Protein AF-A0A8K9Y5A4-F1 (afdb_monomer)

Secondary structure (DSSP, 8-state):
--SBTTEEEEEEE--TT----TT-EEEEE-TT-SSPEEEEB-S-HHHHHHHSEEEEEEE--S-SSTT----S--TTTTT-TT--TT---EEEEE-S----SS-SS--SS-------EEEEEEESS--HHHHHHHHH-TTTEEEEEEESS--S---GGGGGGEEESS--HHHHHHH--TTT--EEEES-HHHHHHHHHHHHHTT--GGGEEEE---

Nearest PDB structures (foldseek):
  5ogx-assembly1_A  TM=6.804E-01  e=4.410E-09  Amycolatopsis methanolica 239
  1gvh-assembly1_A  TM=6.339E-01  e=4.728E-07  Escherichia coli
  1pjq-assembly1_A  TM=3.855E-01  e=1.029E+00  Salmonella enterica subsp. enterica serovar Typhimurium
  6pr4-assembly1_A  TM=3.987E-01  e=1.504E+00  Salmonella enterica subsp. enterica serovar Typhimurium
  3gut-assembly1_B  TM=3.645E-01  e=5.137E-01  Homo sapiens

Sequence (215 aa):
MDESETVKRLRLAVHPDFTFRAGQWVDFFIPGMEKVGGFSVCSSPGLLQREGVIELAVKYTEHPPPYLSLQNKHFLFLLCPQCTMDSHVAMRMGGNFFFDPLPPVLTLGRGYNIGSTHLCYSAKNARKTIIDVCKEFPEKFSCDFHITAQTADINQELQPSMNHGRLSEGELRRHVDPNTMLCYLCGPPPMIESVVQTLLSLGLSQDRILFEKWW

InterPro domains:
  IPR017938 Riboflavin synthase-like beta-barrel [SSF63380] (3-63)
  IPR039261 Ferredoxin-NADP reductase (FNR), nucleotide-binding domain [G3DSA:3.40.50.80] (107-215)
  IPR039261 Ferredoxin-NADP reductase (FNR), nucleotide-binding domain [SSF52343] (114-214)
  IPR052128 Oxidoreductase NAD-binding domain-containing protein [PTHR46505] (2-103)

Solvent-accessible surface area (backbone atoms only — not comparable to full-atom values): 13499 Å² total; per-residue (Å²): 122,69,78,45,100,51,27,38,64,47,76,41,81,56,62,90,87,65,82,74,55,50,62,22,29,34,36,37,44,48,80,98,49,95,66,71,49,76,37,47,46,72,46,56,57,67,48,31,76,76,68,43,31,50,31,31,58,48,70,69,60,93,79,48,71,96,84,56,81,78,88,78,92,59,88,69,46,77,79,25,91,84,50,54,92,90,57,89,69,50,72,42,86,40,75,91,42,51,71,60,77,66,64,98,84,58,99,68,94,59,77,64,73,83,70,63,49,76,42,82,46,66,37,46,56,86,57,67,72,60,52,51,50,28,68,77,34,59,85,40,30,46,71,45,38,17,33,63,56,73,80,71,95,65,67,76,87,56,55,88,64,50,42,80,33,72,83,47,70,74,58,50,64,73,74,61,47,46,89,78,57,75,46,81,44,78,60,58,58,74,56,50,56,54,50,51,53,50,44,45,75,66,56,33,54,72,94,38,56,46,62,53,82,74,130

Structure (mmCIF, N/CA/C/O backbone):
data_AF-A0A8K9Y5A4-F1
#
_entry.id   AF-A0A8K9Y5A4-F1
#
loop_
_atom_site.group_PDB
_atom_site.id
_atom_site.type_symbol
_atom_site.label_atom_id
_atom_site.label_alt_id
_atom_site.label_comp_id
_atom_site.label_asym_id
_atom_site.label_entity_id
_atom_site.label_seq_id
_atom_site.pdbx_PDB_ins_code
_atom_site.Cartn_x
_atom_site.Cartn_y
_atom_site.Cartn_z
_atom_site.occupancy
_atom_site.B_iso_or_equiv
_atom_site.auth_seq_id
_atom_site.auth_comp_id
_atom_site.auth_asym_id
_atom_site.auth_atom_id
_atom_site.pdbx_PDB_model_num
ATOM 1 N N . MET A 1 1 ? 10.008 9.727 -12.220 1.00 45.25 1 MET A N 1
ATOM 2 C CA . MET A 1 1 ? 10.008 10.535 -10.983 1.00 45.25 1 MET A CA 1
ATOM 3 C C . MET A 1 1 ? 10.120 9.552 -9.832 1.00 45.25 1 MET A C 1
ATOM 5 O O . MET A 1 1 ? 9.380 8.576 -9.844 1.00 45.25 1 MET A O 1
ATOM 9 N N . ASP A 1 2 ? 11.097 9.724 -8.945 1.00 57.53 2 ASP A N 1
ATOM 10 C CA . ASP A 1 2 ? 11.347 8.781 -7.845 1.00 57.53 2 ASP A CA 1
ATOM 11 C C . ASP A 1 2 ? 10.342 9.021 -6.700 1.00 57.53 2 ASP A C 1
ATOM 13 O O . ASP A 1 2 ? 9.970 10.163 -6.435 1.00 57.53 2 ASP A O 1
ATOM 17 N N . GLU A 1 3 ? 9.876 7.952 -6.041 1.00 62.94 3 GLU A N 1
ATOM 18 C CA . GLU A 1 3 ? 8.886 8.038 -4.949 1.00 62.94 3 GLU A CA 1
ATOM 19 C C . GLU A 1 3 ? 9.519 8.459 -3.620 1.00 62.94 3 GLU A C 1
ATOM 21 O O . GLU A 1 3 ? 8.875 9.080 -2.776 1.00 62.94 3 GLU A O 1
ATOM 26 N N . SER A 1 4 ? 10.780 8.077 -3.417 1.00 65.81 4 SER A N 1
ATOM 27 C CA . SER A 1 4 ? 11.666 8.547 -2.352 1.00 65.81 4 SER A CA 1
ATOM 28 C C . SER A 1 4 ? 13.118 8.223 -2.723 1.00 65.81 4 SER A C 1
ATOM 30 O O . SER A 1 4 ? 13.362 7.532 -3.709 1.00 65.81 4 SER A O 1
ATOM 32 N N . GLU A 1 5 ? 14.087 8.623 -1.895 1.00 67.25 5 GLU A N 1
ATOM 33 C CA . GLU A 1 5 ? 15.505 8.256 -2.076 1.00 67.25 5 GLU A CA 1
ATOM 34 C C . GLU A 1 5 ? 15.733 6.745 -2.235 1.00 67.25 5 GLU A C 1
ATOM 36 O O . GLU A 1 5 ? 16.635 6.316 -2.950 1.00 67.25 5 GLU A O 1
ATOM 41 N N . THR A 1 6 ? 14.900 5.934 -1.577 1.00 67.38 6 THR A N 1
ATOM 42 C CA . THR A 1 6 ? 15.030 4.471 -1.563 1.00 67.38 6 THR A CA 1
ATOM 43 C C . THR A 1 6 ? 13.916 3.766 -2.321 1.00 67.38 6 THR A C 1
ATOM 45 O O . THR A 1 6 ? 13.938 2.548 -2.378 1.00 67.38 6 THR A O 1
ATOM 48 N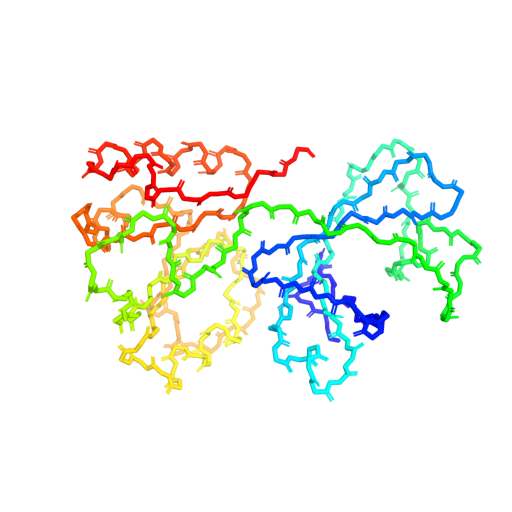 N . VAL A 1 7 ? 12.940 4.472 -2.899 1.00 71.44 7 VAL A N 1
ATOM 49 C CA . VAL A 1 7 ? 11.817 3.842 -3.612 1.00 71.44 7 VAL A CA 1
ATOM 50 C C . VAL A 1 7 ? 11.686 4.458 -4.991 1.00 71.44 7 VAL A C 1
ATOM 52 O O . VAL A 1 7 ? 11.481 5.664 -5.122 1.00 71.44 7 VAL A O 1
ATOM 55 N N . LYS A 1 8 ? 11.765 3.619 -6.020 1.00 74.44 8 LYS A N 1
ATOM 56 C CA . LYS A 1 8 ? 11.619 4.029 -7.414 1.00 74.44 8 LYS A CA 1
ATOM 57 C C . LYS A 1 8 ? 10.327 3.500 -8.004 1.00 74.44 8 LYS A C 1
ATOM 59 O O . LYS A 1 8 ? 9.877 2.411 -7.656 1.00 74.44 8 LYS A O 1
ATOM 64 N N . ARG A 1 9 ? 9.758 4.274 -8.925 1.00 78.25 9 ARG A N 1
ATOM 65 C CA . ARG A 1 9 ? 8.612 3.846 -9.719 1.00 78.25 9 ARG A CA 1
ATOM 66 C C . ARG A 1 9 ? 9.103 3.142 -10.978 1.00 78.25 9 ARG A C 1
ATOM 68 O O . ARG A 1 9 ? 9.862 3.730 -11.747 1.00 78.25 9 ARG A O 1
ATOM 75 N N . LEU A 1 10 ? 8.657 1.910 -11.191 1.00 80.88 10 LEU A N 1
ATOM 76 C CA . LEU A 1 10 ? 8.885 1.159 -12.421 1.00 80.88 10 LEU A CA 1
ATOM 77 C C . LEU A 1 10 ? 7.573 1.081 -13.201 1.00 80.88 10 LEU A C 1
ATOM 79 O O . LEU A 1 10 ? 6.581 0.588 -12.677 1.00 80.88 10 LEU A O 1
ATOM 83 N N . ARG A 1 11 ? 7.563 1.572 -14.441 1.00 85.19 11 ARG A N 1
ATOM 84 C CA . ARG A 1 11 ? 6.393 1.544 -15.326 1.00 85.19 11 ARG A CA 1
ATOM 85 C C . ARG A 1 11 ? 6.602 0.494 -16.409 1.00 85.19 11 ARG A C 1
ATOM 87 O O . ARG A 1 11 ? 7.653 0.487 -17.043 1.00 85.19 11 ARG A O 1
ATOM 94 N N . LEU A 1 12 ? 5.614 -0.372 -16.610 1.00 83.56 12 LEU A N 1
ATOM 95 C CA . LEU A 1 12 ? 5.720 -1.531 -17.493 1.00 83.56 12 LEU A CA 1
ATOM 96 C C . LEU A 1 12 ? 4.497 -1.641 -18.387 1.00 83.56 12 LEU A C 1
ATOM 98 O O . LEU A 1 12 ? 3.371 -1.587 -17.897 1.00 83.56 12 LEU A O 1
ATOM 102 N N . ALA A 1 13 ? 4.731 -1.834 -19.683 1.00 88.25 13 ALA A N 1
ATOM 103 C CA . ALA A 1 13 ? 3.701 -2.317 -20.589 1.00 88.25 13 ALA A CA 1
ATOM 104 C C . ALA A 1 13 ? 3.416 -3.790 -20.287 1.00 88.25 13 ALA A C 1
ATOM 106 O O . ALA A 1 13 ? 4.336 -4.564 -20.011 1.00 88.25 13 ALA A O 1
ATOM 107 N N . VAL A 1 14 ? 2.143 -4.166 -20.320 1.00 89.44 14 VAL A N 1
ATOM 108 C CA . VAL A 1 14 ? 1.704 -5.532 -20.023 1.00 89.44 14 VAL A CA 1
ATOM 109 C C . VAL A 1 14 ? 0.949 -6.126 -21.202 1.00 89.44 14 VAL A C 1
ATOM 111 O O . VAL A 1 14 ? 0.524 -5.421 -22.115 1.00 89.44 14 VAL A O 1
ATOM 114 N N . HIS A 1 15 ? 0.798 -7.449 -21.190 1.00 89.25 15 HIS A N 1
ATOM 115 C CA . HIS A 1 15 ? 0.006 -8.147 -22.197 1.00 89.25 15 HIS A CA 1
ATOM 116 C C . HIS A 1 15 ? -1.455 -7.644 -22.186 1.00 89.25 15 HIS A C 1
ATOM 118 O O . HIS A 1 15 ? -1.970 -7.383 -21.098 1.00 89.25 15 HIS A O 1
ATOM 124 N N . PRO A 1 16 ? -2.154 -7.552 -23.335 1.00 87.44 16 PRO A N 1
ATOM 125 C CA . PRO A 1 16 ? -3.544 -7.077 -23.392 1.00 87.44 16 PRO A CA 1
ATOM 126 C C . PRO A 1 16 ? -4.528 -7.827 -22.482 1.00 87.44 16 PRO A C 1
ATOM 128 O O . PRO A 1 16 ? -5.458 -7.228 -21.955 1.00 87.44 16 PRO A O 1
ATOM 131 N N . ASP A 1 17 ? -4.290 -9.121 -22.255 1.00 88.75 17 ASP A N 1
ATOM 132 C CA . ASP A 1 17 ? -5.131 -9.961 -21.385 1.00 88.75 17 ASP A CA 1
ATOM 133 C C . ASP A 1 17 ? -4.790 -9.836 -19.889 1.00 88.75 17 ASP A C 1
ATOM 135 O O . ASP A 1 17 ? -5.409 -10.478 -19.037 1.00 88.75 17 ASP A O 1
ATOM 139 N N . PHE A 1 18 ? -3.773 -9.044 -19.545 1.00 88.31 18 PHE A N 1
ATOM 140 C CA . PHE A 1 18 ? -3.378 -8.836 -18.162 1.00 88.31 18 PHE A CA 1
ATOM 141 C C . PHE A 1 18 ? -4.460 -8.052 -17.419 1.00 88.31 18 PHE A C 1
ATOM 143 O O . PHE A 1 18 ? -4.941 -7.023 -17.884 1.00 88.31 18 PHE A O 1
ATOM 150 N N . THR A 1 19 ? -4.814 -8.513 -16.222 1.00 87.06 19 THR A N 1
ATOM 151 C CA . THR A 1 19 ? -5.773 -7.841 -15.342 1.00 87.06 19 THR A CA 1
ATOM 152 C C . THR A 1 19 ? -5.294 -7.909 -13.897 1.00 87.06 19 THR A C 1
ATOM 154 O O . THR A 1 19 ? -4.606 -8.848 -13.499 1.00 87.06 19 THR A O 1
ATOM 157 N N . PHE A 1 20 ? -5.649 -6.900 -13.101 1.00 87.94 20 PHE A N 1
ATOM 158 C CA . PHE A 1 20 ? -5.383 -6.876 -11.664 1.00 87.94 20 PHE A CA 1
ATOM 159 C C . PHE A 1 20 ? -6.441 -6.046 -10.929 1.00 87.94 20 PHE A C 1
ATOM 161 O O . PHE A 1 20 ? -7.126 -5.207 -11.523 1.00 87.94 20 PHE A O 1
ATOM 168 N N . ARG A 1 21 ? -6.549 -6.258 -9.617 1.00 83.38 21 ARG A N 1
ATOM 169 C CA . ARG A 1 21 ? -7.333 -5.439 -8.686 1.00 83.38 21 ARG A CA 1
ATOM 170 C C . ARG A 1 21 ? -6.408 -4.608 -7.802 1.00 83.38 21 ARG A C 1
ATOM 172 O O . ARG A 1 21 ? -5.300 -5.030 -7.476 1.00 83.38 21 ARG A O 1
ATOM 179 N N . ALA A 1 22 ? -6.870 -3.425 -7.400 1.00 83.44 22 ALA A N 1
ATOM 180 C CA . ALA A 1 22 ? -6.097 -2.535 -6.538 1.00 83.44 22 ALA A CA 1
ATOM 181 C C . ALA A 1 22 ? -5.749 -3.237 -5.215 1.00 83.44 22 ALA A C 1
ATOM 183 O O . ALA A 1 22 ? -6.637 -3.769 -4.554 1.00 83.44 22 ALA A O 1
ATOM 184 N N . GLY A 1 23 ? -4.467 -3.241 -4.850 1.00 77.12 23 GLY A N 1
ATOM 185 C CA . GLY A 1 23 ? -3.938 -3.948 -3.678 1.00 77.12 23 GLY A CA 1
ATOM 186 C C . GLY A 1 23 ? -3.188 -5.242 -4.001 1.00 77.12 23 GLY A C 1
ATOM 187 O O . GLY A 1 23 ? -2.429 -5.704 -3.160 1.00 77.12 23 GLY A O 1
ATOM 188 N N . GLN A 1 24 ? -3.328 -5.795 -5.212 1.00 81.50 24 GLN A N 1
ATOM 189 C CA . GLN A 1 24 ? -2.566 -6.982 -5.606 1.00 81.50 24 GLN A CA 1
ATOM 190 C C . GLN A 1 24 ? -1.098 -6.666 -5.926 1.00 81.50 24 GLN A C 1
ATOM 192 O O . GLN A 1 24 ? -0.724 -5.531 -6.249 1.00 81.50 24 GLN A O 1
ATOM 197 N N . TRP A 1 25 ? -0.276 -7.713 -5.902 1.00 81.00 25 TRP A N 1
ATOM 198 C CA . TRP A 1 25 ? 1.136 -7.664 -6.258 1.00 81.00 25 TRP A CA 1
ATOM 199 C C . TRP A 1 25 ? 1.451 -8.575 -7.445 1.00 81.00 25 TRP A C 1
ATOM 201 O O . TRP A 1 25 ? 0.638 -9.387 -7.888 1.00 81.00 25 TRP A O 1
ATOM 211 N N . VAL A 1 26 ? 2.667 -8.437 -7.956 1.00 81.62 26 VAL A N 1
ATOM 212 C CA . VAL A 1 26 ? 3.220 -9.239 -9.044 1.00 81.62 26 VAL A CA 1
ATOM 213 C C . VAL A 1 26 ? 4.501 -9.918 -8.586 1.00 81.62 26 VAL A C 1
ATOM 215 O O . VAL A 1 26 ? 5.398 -9.271 -8.050 1.00 81.62 26 VAL A O 1
ATOM 218 N N . ASP A 1 27 ? 4.589 -11.219 -8.826 1.00 79.50 27 ASP A N 1
ATOM 219 C CA . ASP A 1 27 ? 5.827 -11.984 -8.744 1.00 79.50 27 ASP A CA 1
ATOM 220 C C . ASP A 1 27 ? 6.614 -11.791 -10.044 1.00 79.50 27 ASP A C 1
ATOM 222 O O . ASP A 1 27 ? 6.119 -12.104 -11.131 1.00 79.50 27 ASP A O 1
ATOM 226 N N . PHE A 1 28 ? 7.839 -11.291 -9.931 1.00 75.06 28 PHE A N 1
ATOM 227 C CA . PHE A 1 28 ? 8.777 -11.085 -11.028 1.00 75.06 28 PHE A CA 1
ATOM 228 C C . PHE A 1 28 ? 9.729 -12.257 -11.162 1.00 75.06 28 PHE A C 1
ATOM 230 O O . PHE A 1 28 ? 10.523 -12.546 -10.262 1.00 75.06 28 PHE A O 1
ATOM 237 N N . PHE A 1 29 ? 9.701 -12.861 -12.343 1.00 73.31 29 PHE A N 1
ATOM 238 C CA . PHE A 1 29 ? 10.622 -13.901 -12.760 1.00 73.31 29 PHE A CA 1
ATOM 239 C C . PHE A 1 29 ? 11.607 -13.280 -13.739 1.00 73.31 29 PHE A C 1
ATOM 241 O O . PHE A 1 29 ? 11.281 -12.999 -14.896 1.00 73.31 29 PHE A O 1
ATOM 248 N N . ILE A 1 30 ? 12.812 -13.023 -13.242 1.00 69.94 30 ILE A N 1
ATOM 249 C CA . ILE A 1 30 ? 13.863 -12.389 -14.026 1.00 69.94 30 ILE A CA 1
ATOM 250 C C . ILE A 1 30 ? 14.747 -13.496 -14.615 1.00 69.94 30 ILE A C 1
ATOM 252 O O . ILE A 1 30 ? 15.292 -14.296 -13.849 1.00 69.94 30 ILE A O 1
ATOM 256 N N . PRO A 1 31 ? 14.901 -13.570 -15.952 1.00 65.44 31 PRO A N 1
ATOM 257 C CA . PRO A 1 31 ? 15.764 -14.562 -16.581 1.00 65.44 31 PRO A CA 1
ATOM 258 C C . PRO A 1 31 ? 17.181 -14.535 -15.997 1.00 65.44 31 PRO A C 1
ATOM 260 O O . PRO A 1 31 ? 17.776 -13.472 -15.830 1.00 65.44 31 PRO A O 1
ATOM 263 N N . GLY A 1 32 ? 17.721 -15.712 -15.677 1.00 66.06 32 GLY A N 1
ATOM 264 C CA . GLY A 1 32 ? 19.051 -15.844 -15.072 1.00 66.06 32 GLY A CA 1
ATOM 265 C C . GLY A 1 32 ? 19.098 -15.649 -13.553 1.00 66.06 32 GLY A C 1
ATOM 266 O O . GLY A 1 32 ? 20.175 -15.772 -12.977 1.00 66.06 32 GLY A O 1
ATOM 267 N N . MET A 1 33 ? 17.963 -15.399 -12.891 1.00 61.34 33 MET A N 1
ATOM 268 C CA . MET A 1 33 ? 17.872 -15.398 -11.431 1.00 61.34 33 MET A CA 1
ATOM 269 C C . MET A 1 33 ? 16.997 -16.536 -10.911 1.00 61.34 33 MET A C 1
ATOM 271 O O . MET A 1 33 ? 15.880 -16.747 -11.370 1.00 61.34 33 MET A O 1
ATOM 275 N N . GLU A 1 34 ? 17.497 -17.244 -9.897 1.00 60.59 34 GLU A N 1
ATOM 276 C CA . GLU A 1 34 ? 16.748 -18.315 -9.225 1.00 60.59 34 GLU A CA 1
ATOM 277 C C . GLU A 1 34 ? 15.655 -17.779 -8.290 1.00 60.59 34 GLU A C 1
ATOM 279 O O . GLU A 1 34 ? 14.688 -18.476 -7.989 1.00 60.59 34 GLU A O 1
ATOM 284 N N . LYS A 1 35 ? 15.806 -16.541 -7.804 1.00 62.62 35 LYS A N 1
ATOM 285 C CA . LYS A 1 35 ? 14.881 -15.934 -6.843 1.00 62.62 35 LYS A CA 1
ATOM 286 C C . LYS A 1 35 ? 13.832 -15.079 -7.538 1.00 62.62 35 LYS A C 1
ATOM 288 O O . LYS A 1 35 ? 14.144 -14.268 -8.405 1.00 62.62 35 LYS A O 1
ATOM 293 N N . VAL A 1 36 ? 12.599 -15.228 -7.069 1.00 69.00 36 VAL A N 1
ATOM 294 C CA . VAL A 1 36 ? 11.431 -14.460 -7.501 1.00 69.00 36 VAL A CA 1
ATOM 295 C C . VAL A 1 36 ? 11.263 -13.259 -6.576 1.00 69.00 36 VAL A C 1
ATOM 297 O O . VAL A 1 36 ? 11.273 -13.419 -5.355 1.00 69.00 36 VAL A O 1
ATOM 300 N N . GLY A 1 37 ? 11.129 -12.061 -7.145 1.00 72.50 37 GLY A N 1
ATOM 301 C CA . GLY A 1 37 ? 10.863 -10.836 -6.383 1.00 72.50 37 GLY A CA 1
ATOM 302 C C . GLY A 1 37 ? 9.390 -10.454 -6.462 1.00 72.50 37 GLY A C 1
ATOM 303 O O . GLY A 1 37 ? 8.857 -10.372 -7.559 1.00 72.50 37 GLY A O 1
ATOM 304 N N . GLY A 1 38 ? 8.724 -10.210 -5.335 1.00 73.50 38 GLY A N 1
ATOM 305 C CA . GLY A 1 38 ? 7.349 -9.704 -5.329 1.00 73.50 38 GLY A CA 1
ATOM 306 C C . GLY A 1 38 ? 7.311 -8.177 -5.243 1.00 73.50 38 GLY A C 1
ATOM 307 O O . GLY A 1 38 ? 8.068 -7.588 -4.470 1.00 73.50 38 GLY A O 1
ATOM 308 N N . PHE A 1 39 ? 6.429 -7.531 -6.008 1.00 80.38 39 PHE A N 1
ATOM 309 C CA . PHE A 1 39 ? 6.253 -6.075 -5.988 1.00 80.38 39 PHE A CA 1
ATOM 310 C C . PHE A 1 39 ? 4.773 -5.688 -6.034 1.00 80.38 39 PHE A C 1
ATOM 312 O O . PHE A 1 39 ? 4.041 -6.154 -6.907 1.00 80.38 39 PHE A O 1
ATOM 319 N N . SER A 1 40 ? 4.324 -4.812 -5.130 1.00 76.56 40 SER A N 1
ATOM 320 C CA . SER A 1 40 ? 2.956 -4.276 -5.165 1.00 76.56 40 SER A CA 1
ATOM 321 C C . SER A 1 40 ? 2.731 -3.411 -6.403 1.00 76.56 40 SER A C 1
ATOM 323 O O . SER A 1 40 ? 3.580 -2.587 -6.769 1.00 76.56 40 SER A O 1
ATOM 325 N N . VAL A 1 41 ? 1.543 -3.526 -6.996 1.00 82.81 41 VAL A N 1
ATOM 326 C CA . VAL A 1 41 ? 1.095 -2.586 -8.025 1.00 82.81 41 VAL A CA 1
ATOM 327 C C . VAL A 1 41 ? 0.648 -1.289 -7.352 1.00 82.81 41 VAL A C 1
ATOM 329 O O . VAL A 1 41 ? -0.227 -1.298 -6.488 1.00 82.81 41 VAL A O 1
ATOM 332 N N . CYS A 1 42 ? 1.251 -0.163 -7.738 1.00 85.06 42 CYS A N 1
ATOM 333 C CA . CYS A 1 42 ? 0.951 1.160 -7.183 1.00 85.06 42 CYS A CA 1
ATOM 334 C C . CYS A 1 42 ? 0.128 2.058 -8.124 1.00 85.06 42 CYS A C 1
ATOM 336 O O . CYS A 1 42 ? -0.266 3.154 -7.727 1.00 85.06 42 CYS A O 1
ATOM 338 N N . SER A 1 43 ? -0.172 1.595 -9.341 1.00 86.88 43 SER A N 1
ATOM 339 C CA . SER A 1 43 ? -1.124 2.234 -10.260 1.00 86.88 43 SER A CA 1
ATOM 340 C C . SER A 1 43 ? -2.562 1.747 -10.058 1.00 86.88 43 SER A C 1
ATOM 342 O O . SER A 1 43 ? -2.794 0.613 -9.642 1.00 86.88 43 SER A O 1
ATOM 344 N N . SER A 1 44 ? -3.547 2.559 -10.454 1.00 86.56 44 SER A N 1
ATOM 345 C CA . SER A 1 44 ? -4.950 2.126 -10.493 1.00 86.56 44 SER A CA 1
ATOM 346 C C . SER A 1 44 ? -5.238 1.215 -11.701 1.00 86.56 44 SER A C 1
ATOM 348 O O . SER A 1 44 ? -4.629 1.399 -12.758 1.00 86.56 44 SER A O 1
ATOM 350 N N . PRO A 1 45 ? -6.216 0.289 -11.614 1.00 87.12 45 PRO A N 1
ATOM 351 C CA . PRO A 1 45 ? -6.661 -0.503 -12.769 1.00 87.12 45 PRO A CA 1
ATOM 352 C C . PRO A 1 45 ? -7.127 0.349 -13.961 1.00 87.12 45 PRO A C 1
ATOM 354 O O . PRO A 1 45 ? -7.041 -0.080 -15.108 1.00 87.12 45 PRO A O 1
ATOM 357 N N . GLY A 1 46 ? -7.572 1.585 -13.713 1.00 88.00 46 GLY A N 1
ATOM 358 C CA . GLY A 1 46 ? -7.926 2.528 -14.773 1.00 88.00 46 GLY A CA 1
ATOM 359 C C . GLY A 1 46 ? -6.732 2.964 -15.629 1.00 88.00 46 GLY A C 1
ATOM 360 O O . GLY A 1 46 ? -6.920 3.251 -16.806 1.00 88.00 46 GLY A O 1
ATOM 361 N N . LEU A 1 47 ? -5.509 2.997 -15.081 1.00 89.44 47 LEU A N 1
ATOM 362 C CA . LEU A 1 47 ? -4.307 3.274 -15.877 1.00 89.44 47 LEU A CA 1
ATOM 363 C C . LEU A 1 47 ? -4.055 2.152 -16.890 1.00 89.44 47 LEU A C 1
ATOM 365 O O . LEU A 1 47 ? -3.831 2.427 -18.065 1.00 89.44 47 LEU A O 1
ATOM 369 N N . LEU A 1 48 ? -4.180 0.899 -16.448 1.00 91.19 48 LEU A N 1
ATOM 370 C CA . LEU A 1 48 ? -4.060 -0.269 -17.315 1.00 91.19 48 LEU A CA 1
ATOM 371 C C . LEU A 1 48 ? -5.086 -0.238 -18.450 1.00 91.19 48 LEU A C 1
ATOM 373 O O . LEU A 1 48 ? -4.718 -0.424 -19.603 1.00 91.19 48 LEU A O 1
ATOM 377 N N . GLN A 1 49 ? -6.350 0.062 -18.145 1.00 89.06 49 GLN A N 1
ATOM 378 C CA . GLN A 1 49 ? -7.408 0.126 -19.160 1.00 89.06 49 GLN A CA 1
ATOM 379 C C . GLN A 1 49 ? -7.157 1.201 -20.225 1.00 89.06 49 GLN A C 1
ATOM 381 O O . GLN A 1 49 ? -7.491 0.999 -21.388 1.00 89.06 49 GLN A O 1
ATOM 386 N N . ARG A 1 50 ? -6.597 2.353 -19.833 1.00 93.69 50 ARG A N 1
ATOM 387 C CA . ARG A 1 50 ? -6.370 3.478 -20.752 1.00 93.69 50 ARG A CA 1
ATOM 388 C C . ARG A 1 50 ? -5.077 3.359 -21.546 1.00 93.69 50 ARG A C 1
ATOM 390 O O . ARG A 1 50 ? -5.032 3.802 -22.687 1.00 93.69 50 ARG A O 1
ATOM 397 N N . GLU A 1 51 ? -4.025 2.834 -20.926 1.00 95.62 51 GLU A N 1
ATOM 398 C CA . GLU A 1 51 ? -2.658 2.950 -21.446 1.00 95.62 51 GLU A CA 1
ATOM 399 C C . GLU A 1 51 ? -1.948 1.600 -21.616 1.00 95.62 51 GLU A C 1
ATOM 401 O O . GLU A 1 51 ? -0.847 1.572 -22.156 1.00 95.62 51 GLU A O 1
ATOM 406 N N . GLY A 1 52 ? -2.535 0.480 -21.178 1.00 93.00 52 GLY A N 1
ATOM 407 C CA . GLY A 1 52 ? -1.912 -0.846 -21.291 1.00 93.00 52 GLY A CA 1
ATOM 408 C C . GLY A 1 52 ? -0.681 -1.023 -20.395 1.00 93.00 52 GLY A C 1
ATOM 409 O O . GLY A 1 52 ? 0.193 -1.841 -20.688 1.00 93.00 52 GLY A O 1
ATOM 410 N N . VAL A 1 53 ? -0.576 -0.232 -19.322 1.00 92.81 53 VAL A N 1
ATOM 411 C CA . VAL A 1 53 ? 0.586 -0.214 -18.426 1.00 92.81 53 VAL A CA 1
ATOM 412 C C . VAL A 1 53 ? 0.198 -0.370 -16.960 1.00 92.81 53 VAL A C 1
ATOM 414 O O . VAL A 1 53 ? -0.888 0.030 -16.539 1.00 92.81 53 VAL A O 1
ATOM 417 N N . ILE A 1 54 ? 1.142 -0.875 -16.170 1.00 90.00 54 ILE A N 1
ATOM 418 C CA . ILE A 1 54 ? 1.104 -0.844 -14.706 1.00 90.00 54 ILE A CA 1
ATOM 419 C C . ILE A 1 54 ? 2.322 -0.101 -14.153 1.00 90.00 54 ILE A C 1
ATOM 421 O O . ILE A 1 54 ? 3.362 -0.001 -14.809 1.00 90.00 54 ILE A O 1
ATOM 425 N N . GLU A 1 55 ? 2.200 0.402 -12.929 1.00 89.06 55 GLU A N 1
ATOM 426 C CA . GLU A 1 55 ? 3.305 0.989 -12.173 1.00 89.06 55 GLU A CA 1
ATOM 427 C C . GLU A 1 55 ? 3.554 0.186 -10.893 1.00 89.06 55 GLU A C 1
ATOM 429 O O . GLU A 1 55 ? 2.613 -0.202 -10.199 1.00 89.06 55 GLU A O 1
ATOM 434 N N . LEU A 1 56 ? 4.827 -0.047 -10.581 1.00 83.38 56 LEU A N 1
ATOM 435 C CA . LEU A 1 56 ? 5.299 -0.754 -9.393 1.00 83.38 56 LEU A CA 1
ATOM 436 C C . LEU A 1 56 ? 6.155 0.178 -8.540 1.00 83.38 56 LEU A C 1
ATOM 438 O O . LEU A 1 56 ? 6.945 0.969 -9.068 1.00 83.38 56 LEU A O 1
ATOM 442 N N . ALA A 1 57 ? 6.039 0.055 -7.220 1.00 76.12 57 ALA A N 1
ATOM 443 C CA . ALA A 1 57 ? 6.924 0.731 -6.278 1.00 76.12 57 ALA A CA 1
ATOM 444 C C . ALA A 1 57 ? 8.023 -0.237 -5.826 1.00 76.12 57 ALA A C 1
ATOM 446 O O . ALA A 1 57 ? 7.753 -1.219 -5.139 1.00 76.12 57 ALA A O 1
ATOM 447 N N . VAL A 1 58 ? 9.270 0.045 -6.200 1.00 73.88 58 VAL A N 1
ATOM 448 C CA . VAL A 1 58 ? 10.409 -0.837 -5.929 1.00 73.88 58 VAL A CA 1
ATOM 449 C C . VAL A 1 58 ? 11.333 -0.178 -4.915 1.00 73.88 58 VAL A C 1
ATOM 451 O O . VAL A 1 58 ? 11.895 0.887 -5.175 1.00 73.88 58 VAL A O 1
ATOM 454 N N . LYS A 1 59 ? 11.479 -0.801 -3.743 1.00 70.69 59 LYS A N 1
ATOM 455 C CA . LYS A 1 59 ? 12.336 -0.306 -2.663 1.00 70.69 59 LYS A CA 1
ATOM 456 C C . LYS A 1 59 ? 13.75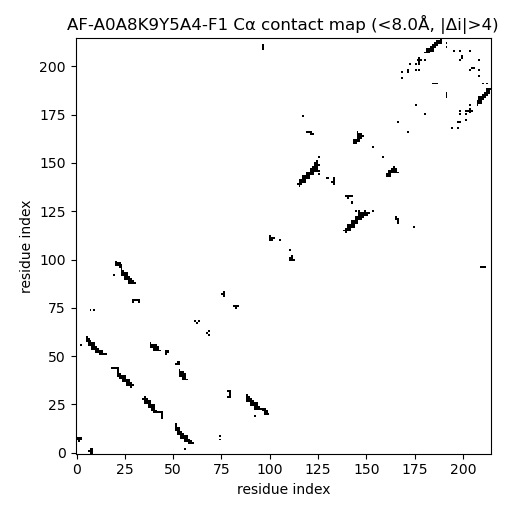2 -0.884 -2.755 1.00 70.69 59 LYS A C 1
ATOM 458 O O . LYS A 1 59 ? 13.928 -2.076 -2.967 1.00 70.69 59 LYS A O 1
ATOM 463 N N . TYR A 1 60 ? 14.753 -0.037 -2.542 1.00 65.31 60 TYR A N 1
ATOM 464 C CA . TYR A 1 60 ? 16.157 -0.393 -2.374 1.00 65.31 60 TYR A CA 1
ATOM 465 C C . TYR A 1 60 ? 16.417 -0.944 -0.971 1.00 65.31 60 TYR A C 1
ATOM 467 O O . TYR A 1 60 ? 15.958 -0.379 0.026 1.00 65.31 60 TYR A O 1
ATOM 475 N N . THR A 1 61 ? 17.192 -2.021 -0.890 1.00 55.16 61 THR A N 1
ATOM 476 C CA . THR A 1 61 ? 17.597 -2.660 0.366 1.00 55.16 61 THR A CA 1
ATOM 477 C C . THR A 1 61 ? 19.099 -2.929 0.351 1.00 55.16 61 THR A C 1
ATOM 479 O O . THR A 1 61 ? 19.582 -3.566 -0.579 1.00 55.16 61 THR A O 1
ATOM 482 N N . GLU A 1 62 ? 19.819 -2.480 1.387 1.00 44.84 62 GLU A N 1
ATOM 483 C CA . GLU A 1 62 ? 21.273 -2.694 1.562 1.00 44.84 62 GLU A CA 1
ATOM 484 C C . GLU A 1 62 ? 21.641 -4.131 1.973 1.00 44.84 62 GLU A C 1
ATOM 486 O O . GLU A 1 62 ? 22.779 -4.548 1.780 1.00 44.84 62 GLU A O 1
ATOM 491 N N . HIS A 1 63 ? 20.670 -4.908 2.475 1.00 45.03 63 HIS A N 1
ATOM 492 C CA . HIS A 1 63 ? 20.783 -6.353 2.712 1.00 45.03 63 HIS A CA 1
ATOM 493 C C . HIS A 1 63 ? 19.936 -7.160 1.730 1.00 45.03 63 HIS A C 1
ATOM 495 O O . HIS A 1 63 ? 18.915 -7.744 2.096 1.00 45.03 63 HIS A O 1
ATOM 501 N N . PRO A 1 64 ? 20.334 -7.223 0.468 1.00 45.06 64 PRO A N 1
ATOM 502 C CA . PRO A 1 64 ? 19.936 -8.337 -0.353 1.00 45.06 64 PRO A CA 1
ATOM 503 C C . PRO A 1 64 ? 20.795 -9.561 0.013 1.00 45.06 64 PRO A C 1
ATOM 505 O O . PRO A 1 64 ? 21.796 -9.431 0.728 1.00 45.06 64 PRO A O 1
ATOM 508 N N . PRO A 1 65 ? 20.448 -10.775 -0.442 1.00 36.84 65 PRO A N 1
ATOM 509 C CA . PRO A 1 65 ? 21.388 -11.890 -0.371 1.00 36.84 65 PRO A CA 1
ATOM 510 C C . PRO A 1 65 ? 22.777 -11.465 -0.912 1.00 36.84 65 PRO A C 1
ATOM 512 O O . PRO A 1 65 ? 22.835 -10.607 -1.795 1.00 36.84 65 PRO A O 1
ATOM 515 N N . PRO A 1 66 ? 23.885 -12.026 -0.382 1.00 34.94 66 PRO A N 1
ATOM 516 C CA . PRO A 1 66 ? 25.248 -11.449 -0.376 1.00 34.94 66 PRO A CA 1
ATOM 517 C C . PRO A 1 66 ? 25.914 -11.128 -1.734 1.00 34.94 66 PRO A C 1
ATOM 519 O O . PRO A 1 66 ? 27.074 -10.733 -1.769 1.00 34.94 66 PRO A O 1
ATOM 522 N N . TYR A 1 67 ? 25.203 -11.255 -2.848 1.00 45.62 67 TYR A N 1
ATOM 523 C CA . TYR A 1 67 ? 25.638 -10.957 -4.215 1.00 45.62 67 TYR A CA 1
ATOM 524 C C . TYR A 1 67 ? 25.079 -9.639 -4.781 1.00 45.62 67 TYR A C 1
ATOM 526 O O . TYR A 1 67 ? 25.253 -9.365 -5.963 1.00 45.62 67 TYR A O 1
ATOM 534 N N . LEU A 1 68 ? 24.405 -8.816 -3.974 1.00 34.84 68 LEU A N 1
ATOM 535 C CA . LEU A 1 68 ? 23.705 -7.615 -4.456 1.00 34.84 68 LEU A CA 1
ATOM 536 C C . LEU A 1 68 ? 24.164 -6.357 -3.695 1.00 34.84 68 LEU A C 1
ATOM 538 O O . LEU A 1 68 ? 23.401 -5.477 -3.328 1.00 34.84 68 LEU A O 1
ATOM 542 N N . SER A 1 69 ? 25.474 -6.259 -3.483 1.00 29.16 69 SER A N 1
ATOM 543 C CA . SER A 1 69 ? 26.127 -4.987 -3.177 1.00 29.16 69 SER A CA 1
ATOM 544 C C . SER A 1 69 ? 26.716 -4.448 -4.468 1.00 29.16 69 SER A C 1
ATOM 546 O O . SER A 1 69 ? 27.608 -5.094 -4.996 1.00 29.16 69 SER A O 1
ATOM 548 N N . LEU A 1 70 ? 26.244 -3.303 -4.971 1.00 30.61 70 LEU A N 1
ATOM 549 C CA . LEU A 1 70 ? 27.049 -2.415 -5.813 1.00 30.61 70 LEU A CA 1
ATOM 550 C C . LEU A 1 70 ? 26.441 -1.007 -5.859 1.00 30.61 70 LEU A C 1
ATOM 552 O O . LEU A 1 70 ? 25.233 -0.804 -5.983 1.00 30.61 70 LEU A O 1
ATOM 556 N N . GLN A 1 71 ? 27.334 -0.029 -5.735 1.00 29.69 71 GLN A N 1
ATOM 557 C CA . GLN A 1 71 ? 27.039 1.392 -5.760 1.00 29.69 71 GLN A CA 1
ATOM 558 C C . GLN A 1 71 ? 26.559 1.851 -7.146 1.00 29.69 71 GLN A C 1
ATOM 560 O O . GLN A 1 71 ? 27.103 1.445 -8.167 1.00 29.69 71 GLN A O 1
ATOM 565 N N . ASN A 1 72 ? 25.626 2.806 -7.128 1.00 28.47 72 ASN A N 1
ATOM 566 C CA . ASN A 1 72 ? 25.111 3.613 -8.242 1.00 28.47 72 ASN A CA 1
ATOM 567 C C . ASN A 1 72 ? 23.973 3.024 -9.104 1.00 28.47 72 ASN A C 1
ATOM 569 O O . ASN A 1 72 ? 24.156 2.204 -9.992 1.00 28.47 72 ASN A O 1
ATOM 573 N N . LYS A 1 73 ? 22.785 3.606 -8.865 1.00 39.41 73 LYS A N 1
ATOM 574 C CA . LYS A 1 73 ? 21.800 4.115 -9.839 1.00 39.41 73 LYS A CA 1
ATOM 575 C C . LYS A 1 73 ? 21.625 3.292 -11.130 1.00 39.41 73 LYS A C 1
ATOM 577 O O . LYS A 1 73 ? 22.252 3.627 -12.117 1.00 39.41 73 LYS A O 1
ATOM 582 N N . HIS A 1 74 ? 20.694 2.331 -11.138 1.00 30.77 74 HIS A N 1
ATOM 583 C CA . HIS A 1 74 ? 19.636 2.134 -12.158 1.00 30.77 74 HIS A CA 1
ATOM 584 C C . HIS A 1 74 ? 18.792 0.897 -11.788 1.00 30.77 74 HIS A C 1
ATOM 586 O O . HIS A 1 74 ? 19.287 -0.223 -11.731 1.00 30.77 74 HIS A O 1
ATOM 592 N N . PHE A 1 75 ? 17.508 1.105 -11.484 1.00 41.94 75 PHE A N 1
ATOM 593 C CA . PHE A 1 75 ? 16.583 0.024 -11.129 1.00 41.94 75 PHE A CA 1
ATOM 594 C C . PHE A 1 75 ? 16.167 -0.764 -12.385 1.00 41.94 75 PHE A C 1
ATOM 596 O O . PHE A 1 75 ? 16.026 -0.180 -13.454 1.00 41.94 75 PHE A O 1
ATOM 603 N N . LEU A 1 76 ? 15.989 -2.080 -12.222 1.00 34.31 76 LEU A N 1
ATOM 604 C CA . LEU A 1 76 ? 15.805 -3.143 -13.230 1.00 34.31 76 LEU A CA 1
ATOM 605 C C . LEU A 1 76 ? 17.083 -3.627 -13.949 1.00 34.31 76 LEU A C 1
ATOM 607 O O . LEU A 1 76 ? 17.305 -4.835 -13.987 1.00 34.31 76 LEU A O 1
ATOM 611 N N . PHE A 1 77 ? 17.985 -2.740 -14.384 1.00 31.59 77 PHE A N 1
ATOM 612 C CA . PHE A 1 77 ? 19.274 -3.151 -14.987 1.00 31.59 77 PHE A CA 1
ATOM 613 C C . PHE A 1 77 ? 20.228 -3.861 -14.005 1.00 31.59 77 PHE A C 1
ATOM 615 O O . PHE A 1 77 ? 21.083 -4.638 -14.417 1.00 31.59 77 PHE A O 1
ATOM 622 N N . LEU A 1 78 ? 20.079 -3.617 -12.699 1.00 39.00 78 LEU A N 1
ATOM 623 C CA . LEU A 1 78 ? 20.931 -4.212 -11.657 1.00 39.00 78 LEU A CA 1
ATOM 624 C C . LEU A 1 78 ? 20.539 -5.643 -11.255 1.00 39.00 78 LEU A C 1
ATOM 626 O O . LEU A 1 78 ? 21.285 -6.291 -10.529 1.00 39.00 78 LEU A O 1
ATOM 630 N N . LEU A 1 79 ? 19.381 -6.137 -11.699 1.00 45.03 79 LEU A N 1
ATOM 631 C CA . LEU A 1 79 ? 18.886 -7.470 -11.337 1.00 45.03 79 LEU A CA 1
ATOM 632 C C . LEU A 1 79 ? 19.201 -8.522 -12.411 1.00 45.03 79 LEU A C 1
ATOM 634 O O . LEU A 1 79 ? 19.298 -9.705 -12.121 1.00 45.03 79 LEU A O 1
ATOM 638 N N . CYS A 1 80 ? 19.415 -8.094 -13.650 1.00 44.88 80 CYS A N 1
ATOM 639 C CA . CYS A 1 80 ? 19.796 -8.956 -14.757 1.00 44.88 80 CYS A CA 1
ATOM 640 C C . CYS A 1 80 ? 20.728 -8.148 -15.661 1.00 44.88 80 CYS A C 1
ATOM 642 O O . CYS A 1 80 ? 20.247 -7.285 -16.394 1.00 44.88 80 CYS A O 1
ATOM 644 N N . PRO A 1 81 ? 22.051 -8.401 -15.641 1.00 50.50 81 PRO A N 1
ATOM 645 C CA . PRO A 1 81 ? 23.007 -7.645 -16.456 1.00 50.50 81 PRO A CA 1
ATOM 646 C C . PRO A 1 81 ? 22.782 -7.811 -17.970 1.00 50.50 81 PRO A C 1
ATOM 648 O O . PRO A 1 81 ? 23.406 -7.111 -18.760 1.00 50.50 81 PRO A O 1
ATOM 651 N N . GLN A 1 82 ? 21.895 -8.725 -18.377 1.00 52.00 82 GLN A N 1
ATOM 652 C CA . GLN A 1 82 ? 21.503 -8.967 -19.767 1.00 52.00 82 GLN A CA 1
ATOM 653 C C . GLN A 1 82 ? 20.187 -8.278 -20.162 1.00 52.00 82 GLN A C 1
ATOM 655 O O . GLN A 1 82 ? 19.830 -8.286 -21.335 1.00 52.00 82 GLN A O 1
ATOM 660 N N . CYS A 1 83 ? 19.454 -7.702 -19.208 1.00 53.88 83 CYS A N 1
ATOM 661 C CA . CYS A 1 83 ? 18.133 -7.146 -19.452 1.00 53.88 83 CYS A CA 1
ATOM 662 C C . CYS A 1 83 ? 18.261 -5.665 -19.821 1.00 53.88 83 CYS A C 1
ATOM 664 O O . CYS A 1 83 ? 18.658 -4.841 -19.000 1.00 53.88 83 CYS A O 1
ATOM 666 N N . THR A 1 84 ? 17.921 -5.329 -21.063 1.00 60.28 84 THR A N 1
ATOM 667 C CA . THR A 1 84 ? 17.839 -3.954 -21.568 1.00 60.28 84 THR A CA 1
ATOM 668 C C . THR A 1 84 ? 16.419 -3.396 -21.480 1.00 60.28 84 THR A C 1
ATOM 670 O O . THR A 1 84 ? 15.465 -4.140 -21.237 1.00 60.28 84 THR A O 1
ATOM 6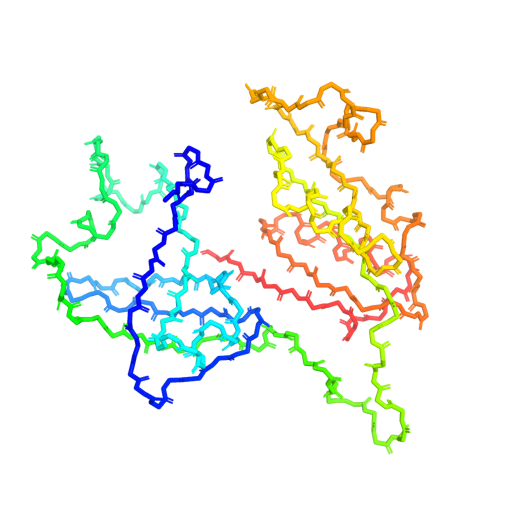73 N N . MET A 1 85 ? 16.254 -2.093 -21.744 1.00 54.44 85 MET A N 1
ATOM 674 C CA . MET A 1 85 ? 14.942 -1.558 -22.136 1.00 54.44 85 MET A CA 1
ATOM 675 C C . MET A 1 85 ? 14.368 -2.443 -23.260 1.00 54.44 85 MET A C 1
ATOM 677 O O . MET A 1 85 ? 15.133 -2.919 -24.100 1.00 54.44 85 MET A O 1
ATOM 681 N N . ASP A 1 86 ? 13.065 -2.726 -23.198 1.00 62.25 86 ASP A N 1
ATOM 682 C CA . ASP A 1 86 ? 12.317 -3.648 -24.078 1.00 62.25 86 ASP A CA 1
ATOM 683 C C . ASP A 1 86 ? 12.523 -5.156 -23.839 1.00 62.25 86 ASP A C 1
ATOM 685 O O . ASP A 1 86 ? 11.950 -5.984 -24.547 1.00 62.25 86 ASP A O 1
ATOM 689 N N . SER A 1 87 ? 13.273 -5.551 -22.805 1.00 63.94 87 SER A N 1
ATOM 690 C CA . SER A 1 87 ? 13.344 -6.964 -22.409 1.00 63.94 87 SER A CA 1
ATOM 691 C C . SER A 1 87 ? 12.005 -7.466 -21.873 1.00 63.94 87 SER A C 1
ATOM 693 O O . SER A 1 87 ? 11.381 -6.835 -21.017 1.00 63.94 87 SER A O 1
ATOM 695 N N . HIS A 1 88 ? 11.594 -8.651 -22.321 1.00 69.81 88 HIS A N 1
ATOM 696 C CA . HIS A 1 88 ? 10.422 -9.331 -21.783 1.00 69.81 88 HIS A CA 1
ATOM 697 C C . HIS A 1 88 ? 10.762 -10.017 -20.456 1.00 69.81 88 HIS A C 1
ATOM 699 O O . HIS A 1 88 ? 11.742 -10.753 -20.348 1.00 69.81 88 HIS A O 1
ATOM 705 N N . VAL A 1 89 ? 9.918 -9.800 -19.452 1.00 69.69 89 VAL A N 1
ATOM 706 C CA . VAL A 1 89 ? 9.991 -10.459 -18.144 1.00 69.69 89 VAL A CA 1
ATOM 707 C C . VAL A 1 89 ? 8.706 -11.234 -17.899 1.00 69.69 89 VAL A C 1
ATOM 709 O O . VAL A 1 89 ? 7.631 -10.824 -18.339 1.00 69.69 89 VAL A O 1
ATOM 712 N N . ALA A 1 90 ? 8.809 -12.361 -17.200 1.00 75.12 90 ALA A N 1
ATOM 713 C CA . ALA A 1 90 ? 7.636 -13.121 -16.806 1.00 75.12 90 ALA A CA 1
ATOM 714 C C . ALA A 1 90 ? 7.092 -12.568 -15.483 1.00 75.12 90 ALA A C 1
ATOM 716 O O . ALA A 1 90 ? 7.838 -12.339 -14.529 1.00 75.12 90 ALA A O 1
ATOM 717 N N . MET A 1 91 ? 5.778 -12.353 -15.442 1.00 78.12 91 MET A N 1
ATOM 718 C CA . MET A 1 91 ? 5.062 -11.883 -14.261 1.00 78.12 91 MET A CA 1
ATOM 719 C C . MET A 1 91 ? 3.924 -12.836 -13.926 1.00 78.12 91 MET A C 1
ATOM 721 O O . MET A 1 91 ? 3.191 -13.271 -14.815 1.00 78.12 91 MET A O 1
ATOM 725 N N . ARG A 1 92 ? 3.740 -13.115 -12.635 1.00 77.25 92 ARG A N 1
ATOM 726 C CA . ARG A 1 92 ? 2.547 -13.792 -12.118 1.00 77.25 92 ARG A CA 1
ATOM 727 C C . ARG A 1 92 ? 1.825 -12.867 -11.152 1.00 77.25 92 ARG A C 1
ATOM 729 O O . ARG A 1 92 ? 2.439 -12.352 -10.226 1.00 77.25 92 ARG A O 1
ATOM 736 N N . MET A 1 93 ? 0.522 -12.689 -11.342 1.00 81.38 93 MET A N 1
ATOM 737 C CA . MET A 1 93 ? -0.308 -11.980 -10.370 1.00 81.38 93 MET A CA 1
ATOM 738 C C . MET A 1 93 ? -0.438 -12.792 -9.085 1.00 81.38 93 MET A C 1
ATOM 740 O O . MET A 1 93 ? -0.791 -13.972 -9.119 1.00 81.38 93 MET A O 1
ATOM 744 N N . GLY A 1 94 ? -0.167 -12.141 -7.961 1.00 67.25 94 GLY A N 1
ATOM 745 C CA . GLY A 1 94 ? -0.289 -12.700 -6.627 1.00 67.25 94 GLY A CA 1
ATOM 746 C C . GLY A 1 94 ? -1.234 -11.877 -5.757 1.00 67.25 94 GLY A C 1
ATOM 747 O O . GLY A 1 94 ? -1.464 -10.688 -5.978 1.00 67.25 94 GLY A O 1
ATOM 748 N N . GLY A 1 95 ? -1.782 -12.541 -4.745 1.00 61.03 95 GLY A N 1
ATOM 749 C CA . GLY A 1 95 ? -2.494 -11.888 -3.658 1.00 61.03 95 GLY A CA 1
ATOM 750 C C . GLY A 1 95 ? -4.010 -11.961 -3.712 1.00 61.03 95 GLY A C 1
ATOM 751 O O . GLY A 1 95 ? -4.655 -11.635 -4.709 1.00 61.03 95 GLY A O 1
ATOM 752 N N . ASN A 1 96 ? -4.564 -12.329 -2.555 1.00 62.59 96 ASN A N 1
ATOM 753 C CA . ASN A 1 96 ? -5.982 -12.199 -2.219 1.00 62.59 96 ASN A CA 1
ATOM 754 C C . ASN A 1 96 ? -6.264 -10.913 -1.421 1.00 62.59 96 ASN A C 1
ATOM 756 O O . ASN A 1 96 ? -7.387 -10.691 -0.985 1.00 62.59 96 ASN A O 1
ATOM 760 N N . PHE A 1 97 ? -5.242 -10.076 -1.226 1.00 64.75 97 PHE A N 1
ATOM 761 C CA . PHE A 1 97 ? -5.365 -8.749 -0.645 1.00 64.75 97 PHE A CA 1
ATOM 762 C C . PHE A 1 97 ? -5.673 -7.766 -1.772 1.00 64.75 97 PHE A C 1
ATOM 764 O O . PHE A 1 97 ? -4.806 -7.409 -2.561 1.00 64.75 97 PHE A O 1
ATOM 771 N N . PHE A 1 98 ? -6.935 -7.390 -1.908 1.00 64.31 98 PHE A N 1
ATOM 772 C CA . PHE A 1 98 ? -7.361 -6.393 -2.875 1.00 64.31 98 PHE A CA 1
ATOM 773 C C . PHE A 1 98 ? -8.581 -5.664 -2.345 1.00 64.31 98 PHE A C 1
ATOM 775 O O . PHE A 1 98 ? -9.362 -6.209 -1.567 1.00 64.31 98 PHE A O 1
ATOM 782 N N . PHE A 1 99 ? -8.747 -4.429 -2.793 1.00 60.88 99 PHE A N 1
ATOM 783 C CA . PHE A 1 99 ? -9.991 -3.720 -2.597 1.00 60.88 99 PHE A CA 1
ATOM 784 C C . PHE A 1 99 ? -11.064 -4.352 -3.489 1.00 60.88 99 PHE A C 1
ATOM 786 O O . PHE A 1 99 ? -10.953 -4.323 -4.720 1.00 60.88 99 PHE A O 1
ATOM 793 N N . ASP A 1 100 ? -12.089 -4.926 -2.864 1.00 60.38 100 ASP A N 1
ATOM 794 C CA . ASP A 1 100 ? -13.302 -5.365 -3.544 1.00 60.38 100 ASP A CA 1
ATOM 795 C C . ASP A 1 100 ? -14.413 -4.337 -3.289 1.00 60.38 100 ASP A C 1
ATOM 797 O O . ASP A 1 100 ? -14.788 -4.133 -2.130 1.00 60.38 100 ASP A O 1
ATOM 801 N N . PRO A 1 101 ? -14.969 -3.680 -4.322 1.00 54.66 101 PRO A N 1
ATOM 802 C CA . PRO A 1 101 ? -16.153 -2.848 -4.135 1.00 54.66 101 PRO A CA 1
ATOM 803 C C . PRO A 1 101 ? -17.380 -3.655 -3.655 1.00 54.66 101 PRO A C 1
ATOM 805 O O . PRO A 1 101 ? -18.365 -3.056 -3.224 1.00 54.66 101 PRO A O 1
ATOM 808 N N . LEU A 1 102 ? -17.342 -4.994 -3.715 1.00 49.25 102 LEU A N 1
ATOM 809 C CA . LEU A 1 102 ? -18.400 -5.909 -3.285 1.00 49.25 102 LEU A CA 1
ATOM 810 C C . LEU A 1 102 ? -17.799 -7.107 -2.508 1.00 49.25 102 LEU A C 1
ATOM 812 O O . LEU A 1 102 ? -17.572 -8.162 -3.094 1.00 49.25 102 LEU A O 1
ATOM 816 N N . PRO A 1 103 ? -17.533 -6.996 -1.192 1.00 47.12 103 PRO A N 1
ATOM 817 C CA . PRO A 1 103 ? -16.864 -8.061 -0.442 1.00 47.12 103 PRO A CA 1
ATOM 818 C C . PRO A 1 103 ? -17.668 -9.381 -0.403 1.00 47.12 103 PRO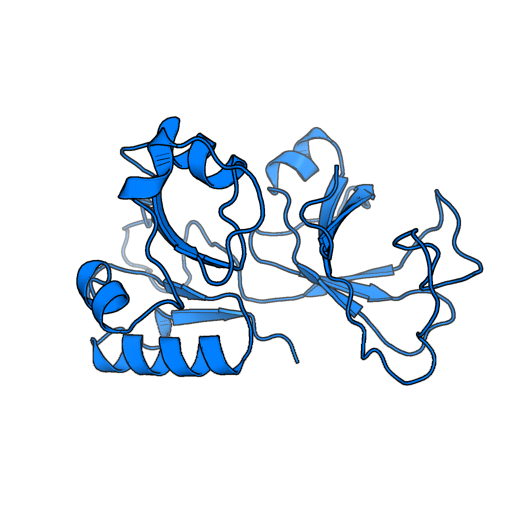 A C 1
ATOM 820 O O . PRO A 1 103 ? -18.902 -9.362 -0.308 1.00 47.12 103 PRO A O 1
ATOM 823 N N . PRO A 1 104 ? -16.994 -10.549 -0.404 1.00 42.69 104 PRO A N 1
ATOM 824 C CA . PRO A 1 104 ? -17.643 -11.853 -0.442 1.00 42.69 104 PRO A CA 1
ATOM 825 C C . PRO A 1 104 ? -18.036 -12.325 0.965 1.00 42.69 104 PRO A C 1
ATOM 827 O O . PRO A 1 104 ? -17.408 -13.237 1.465 1.00 42.69 104 PRO A O 1
ATOM 830 N N . VAL A 1 105 ? -19.033 -11.696 1.602 1.00 41.84 105 VAL A N 1
ATOM 831 C CA . VAL A 1 105 ? -20.032 -12.269 2.551 1.00 41.84 105 VAL A CA 1
ATOM 832 C C . VAL A 1 105 ? -21.030 -11.145 2.865 1.00 41.84 105 VAL A C 1
ATOM 834 O O . VAL A 1 105 ? -21.046 -10.597 3.957 1.00 41.84 105 VAL A O 1
ATOM 837 N N . LEU A 1 106 ? -21.864 -10.761 1.898 1.00 41.06 106 LEU A N 1
ATOM 838 C CA . LEU A 1 106 ? -23.126 -10.056 2.156 1.00 41.06 106 LEU A CA 1
ATOM 839 C C . LEU A 1 106 ? -24.138 -10.451 1.072 1.00 41.06 106 LEU A C 1
ATOM 841 O O . LEU A 1 106 ? -24.527 -9.657 0.221 1.00 41.06 106 LEU A O 1
ATOM 845 N N . THR A 1 107 ? -24.634 -11.687 1.130 1.00 36.38 107 THR A N 1
ATOM 846 C CA . THR A 1 107 ? -25.852 -12.129 0.420 1.00 36.38 107 THR A CA 1
ATOM 847 C C . THR A 1 107 ? -27.139 -11.501 0.988 1.00 36.38 107 THR A C 1
ATOM 849 O O . THR A 1 107 ? -28.228 -12.040 0.816 1.00 36.38 107 THR A O 1
ATOM 852 N N . LEU A 1 108 ? -27.050 -10.323 1.617 1.00 38.34 108 LEU A N 1
ATOM 853 C CA . LEU A 1 108 ? -28.190 -9.510 2.036 1.00 38.34 108 LEU A CA 1
ATOM 854 C C . LEU A 1 108 ? -28.039 -8.068 1.517 1.00 38.34 108 LEU A C 1
ATOM 856 O O . LEU A 1 108 ? -27.753 -7.143 2.266 1.00 38.34 108 LEU A O 1
ATOM 860 N N . GLY A 1 109 ? -28.225 -7.878 0.209 1.00 34.31 109 GLY A N 1
ATOM 861 C CA . GLY A 1 109 ? -28.847 -6.679 -0.380 1.00 34.31 109 GLY A CA 1
ATOM 862 C C . GLY A 1 109 ? -28.281 -5.277 -0.091 1.00 34.31 109 GLY A C 1
ATOM 863 O O . GLY A 1 109 ? -28.929 -4.302 -0.464 1.00 34.31 109 GLY A O 1
ATOM 864 N N . ARG A 1 110 ? -27.114 -5.120 0.538 1.00 39.31 110 ARG A N 1
ATOM 865 C CA . ARG A 1 110 ? -26.446 -3.823 0.708 1.00 39.31 110 ARG A CA 1
ATOM 866 C C . ARG A 1 110 ? -25.013 -3.930 0.213 1.00 39.31 110 ARG A C 1
ATOM 868 O O . ARG A 1 110 ? -24.146 -4.446 0.908 1.00 39.31 110 ARG A O 1
ATOM 875 N N . GLY A 1 111 ? -24.781 -3.439 -1.004 1.00 39.94 111 GLY A N 1
ATOM 876 C CA . GLY A 1 111 ? -23.431 -3.127 -1.462 1.00 39.94 111 GLY A CA 1
ATOM 877 C C . GLY A 1 111 ? -22.757 -2.156 -0.489 1.00 39.94 111 GLY A C 1
ATOM 878 O O . GLY A 1 111 ? -23.425 -1.337 0.151 1.00 39.94 111 GLY A O 1
ATOM 879 N N . TYR A 1 112 ? -21.440 -2.265 -0.351 1.00 45.16 112 TYR A N 1
ATOM 880 C CA . TYR A 1 112 ? -20.672 -1.372 0.504 1.00 45.16 112 TYR A CA 1
ATOM 881 C C . TYR A 1 112 ? -20.451 -0.052 -0.242 1.00 45.16 112 TYR A C 1
ATOM 883 O O . TYR A 1 112 ? -19.582 0.056 -1.103 1.00 45.16 112 TYR A O 1
ATOM 891 N N . ASN A 1 113 ? -21.257 0.967 0.056 1.00 50.16 113 ASN A N 1
ATOM 892 C CA . ASN A 1 113 ? -20.940 2.321 -0.385 1.00 50.16 113 ASN A CA 1
ATOM 893 C C . ASN A 1 113 ? -19.768 2.810 0.466 1.00 50.16 113 ASN A C 1
ATOM 895 O O . ASN A 1 113 ? -19.924 2.966 1.676 1.00 50.16 113 ASN A O 1
ATOM 899 N N . ILE A 1 114 ? -18.603 3.033 -0.151 1.00 59.59 114 ILE A N 1
ATOM 900 C CA . ILE A 1 114 ? -17.481 3.702 0.519 1.00 59.59 114 ILE A CA 1
ATOM 901 C C . ILE A 1 114 ? -17.995 5.070 0.979 1.00 59.59 114 ILE A C 1
AT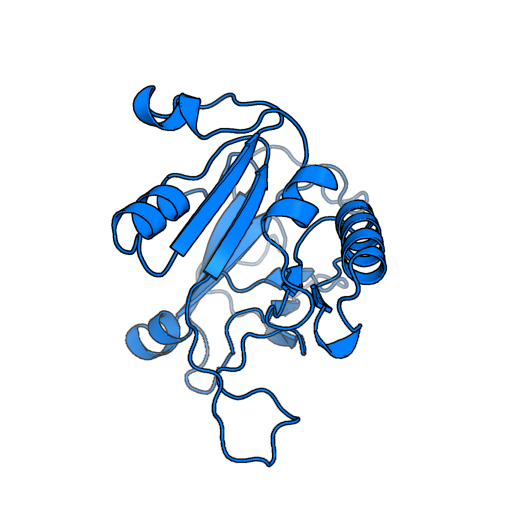OM 903 O O . ILE A 1 114 ? -18.180 5.966 0.157 1.00 59.59 114 ILE A O 1
ATOM 907 N N . GLY A 1 115 ? -18.280 5.206 2.276 1.00 69.25 115 GLY A N 1
ATOM 908 C CA . GLY A 1 115 ? -18.711 6.472 2.864 1.00 69.25 115 GLY A CA 1
ATOM 909 C C . GLY A 1 115 ? -17.548 7.455 2.872 1.00 69.25 115 GLY A C 1
ATOM 910 O O . GLY A 1 115 ? -17.563 8.459 2.168 1.00 69.25 115 GLY A O 1
ATOM 911 N N . SER A 1 116 ? -16.498 7.102 3.607 1.00 78.75 116 SER A N 1
ATOM 912 C CA . SER A 1 116 ? -15.243 7.843 3.688 1.00 78.75 116 SER A CA 1
ATOM 913 C C . SER A 1 116 ? -14.086 6.882 3.970 1.00 78.75 116 SER A C 1
ATOM 915 O O . SER A 1 116 ? -14.278 5.758 4.435 1.00 78.75 116 SER A O 1
ATOM 917 N N . THR A 1 117 ? -12.874 7.307 3.630 1.00 83.19 117 THR A N 1
ATOM 918 C CA . THR A 1 117 ? -11.620 6.598 3.887 1.00 83.19 117 THR A CA 1
ATOM 919 C C . THR A 1 117 ? -10.741 7.471 4.768 1.00 83.19 117 THR A C 1
ATOM 921 O O . THR A 1 117 ? -10.523 8.647 4.471 1.00 83.19 117 THR A O 1
ATOM 924 N N . HIS A 1 118 ? -10.208 6.883 5.833 1.00 87.06 118 HIS A N 1
ATOM 925 C CA . HIS A 1 118 ? -9.185 7.507 6.659 1.00 87.06 118 HIS A CA 1
ATOM 926 C C . HIS A 1 118 ? -7.871 6.739 6.505 1.00 87.06 118 HIS A C 1
ATOM 928 O O . HIS A 1 118 ? -7.842 5.516 6.655 1.00 87.06 118 HIS A O 1
ATOM 934 N N . LEU A 1 119 ? -6.792 7.449 6.177 1.00 87.44 119 LEU A N 1
ATOM 935 C CA . LEU A 1 119 ? -5.461 6.882 5.993 1.00 87.44 119 LEU A CA 1
ATOM 936 C C . LEU A 1 119 ? -4.548 7.260 7.163 1.00 87.44 119 LEU A C 1
ATOM 938 O O . LEU A 1 119 ? -4.189 8.419 7.325 1.00 87.44 119 LEU A O 1
ATOM 942 N N . CYS A 1 120 ? -4.075 6.273 7.918 1.00 87.12 120 CYS A N 1
ATOM 943 C CA . CYS A 1 120 ? -2.984 6.479 8.869 1.00 87.12 120 CYS A CA 1
ATOM 944 C C . CYS A 1 120 ? -1.648 6.187 8.169 1.00 87.12 120 CYS A C 1
ATOM 946 O O . CYS A 1 120 ? -1.289 5.026 7.962 1.00 87.12 120 CYS A O 1
ATOM 948 N N . TYR A 1 121 ? -0.902 7.224 7.786 1.00 85.94 121 TYR A N 1
ATOM 949 C CA . TYR A 1 121 ? 0.344 7.076 7.032 1.00 85.94 121 TYR A CA 1
ATOM 950 C C . TYR A 1 121 ? 1.569 7.316 7.922 1.00 85.94 121 TYR A C 1
ATOM 952 O O . TYR A 1 121 ? 1.853 8.450 8.306 1.00 85.94 121 TYR A O 1
ATOM 960 N N . SER A 1 122 ? 2.332 6.257 8.224 1.00 84.69 122 SER A N 1
ATOM 961 C CA . SER A 1 122 ? 3.575 6.359 9.005 1.00 84.69 122 SER A CA 1
ATOM 962 C C . SER A 1 122 ? 4.822 6.213 8.136 1.00 84.69 122 SER A C 1
ATOM 964 O O . SER A 1 122 ? 5.065 5.156 7.552 1.00 84.69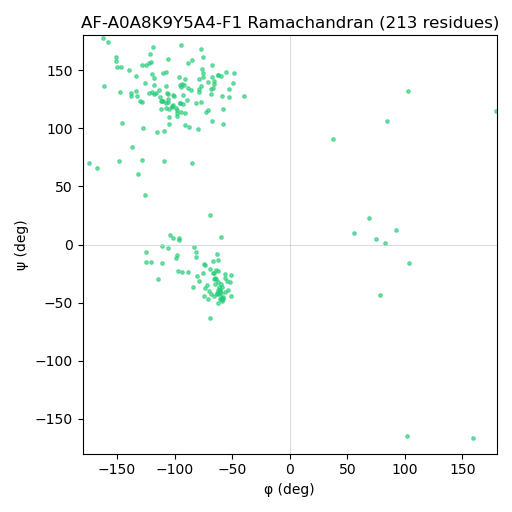 122 SER A O 1
ATOM 966 N N . ALA A 1 123 ? 5.634 7.269 8.056 1.00 80.31 123 ALA A N 1
ATOM 967 C CA . ALA A 1 123 ? 6.858 7.273 7.256 1.00 80.31 123 ALA A CA 1
ATOM 968 C C . ALA A 1 123 ? 7.875 8.321 7.725 1.00 80.31 123 ALA A C 1
ATOM 970 O O . ALA A 1 123 ? 7.597 9.156 8.578 1.00 80.31 123 ALA A O 1
ATOM 971 N N . LYS A 1 124 ? 9.068 8.312 7.116 1.00 77.12 124 LYS A N 1
ATOM 972 C CA . LYS A 1 124 ? 10.082 9.349 7.366 1.00 77.12 124 LYS A CA 1
ATOM 973 C C . LYS A 1 124 ? 9.615 10.741 6.948 1.00 77.12 124 LYS A C 1
ATOM 975 O O . LYS A 1 124 ? 9.908 11.686 7.661 1.00 77.12 124 LYS A O 1
ATOM 980 N N . ASN A 1 125 ? 8.902 10.838 5.825 1.00 74.19 125 ASN A N 1
ATOM 981 C CA . ASN A 1 125 ? 8.436 12.089 5.234 1.00 74.19 125 ASN A CA 1
ATOM 982 C C . ASN A 1 125 ? 6.963 11.966 4.826 1.00 74.19 125 ASN A C 1
ATOM 984 O O . ASN A 1 125 ? 6.544 10.903 4.354 1.00 74.19 125 ASN A O 1
ATOM 988 N N . ALA A 1 126 ? 6.198 13.052 4.951 1.00 76.19 126 ALA A N 1
ATOM 989 C CA . ALA A 1 126 ? 4.857 13.130 4.369 1.00 76.19 126 ALA A CA 1
ATOM 990 C C . ALA A 1 126 ? 4.919 13.148 2.830 1.00 76.19 126 ALA A C 1
ATOM 992 O O . ALA A 1 126 ? 5.923 13.536 2.228 1.00 76.19 126 ALA A O 1
ATOM 993 N N . ARG A 1 127 ? 3.837 12.702 2.179 1.00 74.56 127 ARG A N 1
ATOM 994 C CA . ARG A 1 127 ? 3.752 12.624 0.712 1.00 74.56 127 ARG A CA 1
ATOM 995 C C . ARG A 1 127 ? 2.773 13.652 0.175 1.00 74.56 127 ARG A C 1
ATOM 997 O O . ARG A 1 127 ? 1.589 13.607 0.500 1.00 74.56 127 ARG A O 1
ATOM 1004 N N . LYS A 1 128 ? 3.262 14.511 -0.722 1.00 75.00 128 LYS A N 1
ATOM 1005 C CA . LYS A 1 128 ? 2.461 15.557 -1.371 1.00 75.00 128 LYS A CA 1
ATOM 1006 C C . LYS A 1 128 ? 1.232 14.996 -2.095 1.00 75.00 128 LYS A C 1
ATOM 1008 O O . LYS A 1 128 ? 0.153 15.539 -1.941 1.00 75.00 128 LYS A O 1
ATOM 1013 N N . THR A 1 129 ? 1.362 13.862 -2.780 1.00 76.94 129 THR A N 1
ATOM 1014 C CA . THR A 1 129 ? 0.240 13.227 -3.494 1.00 76.94 129 THR A CA 1
ATOM 1015 C C . THR A 1 129 ? -0.922 12.842 -2.578 1.00 76.94 129 THR A C 1
ATOM 1017 O O . THR A 1 129 ? -2.073 13.017 -2.954 1.00 76.94 129 THR A O 1
ATOM 1020 N N . ILE A 1 130 ? -0.641 12.351 -1.367 1.00 79.56 130 ILE A N 1
ATOM 1021 C CA . ILE A 1 130 ? -1.684 12.012 -0.386 1.00 79.56 130 ILE A CA 1
ATOM 1022 C C . ILE A 1 130 ? -2.368 13.290 0.112 1.00 79.56 130 ILE A C 1
ATOM 1024 O O . ILE A 1 130 ? -3.591 13.338 0.219 1.00 79.56 130 ILE A O 1
ATOM 1028 N N . ILE A 1 131 ? -1.576 14.331 0.378 1.00 80.31 131 ILE A N 1
ATOM 1029 C CA . ILE A 1 131 ? -2.082 15.642 0.798 1.00 80.31 131 ILE A CA 1
ATOM 1030 C C . ILE A 1 131 ? -3.008 16.228 -0.272 1.00 80.31 131 ILE A C 1
ATOM 1032 O O . ILE A 1 131 ? -4.094 16.697 0.056 1.00 80.31 131 ILE A O 1
ATOM 1036 N N . ASP A 1 132 ? -2.594 16.182 -1.538 1.00 82.38 132 ASP A N 1
ATOM 1037 C CA . ASP A 1 132 ? -3.363 16.721 -2.658 1.00 82.38 132 ASP A CA 1
ATOM 1038 C C . ASP A 1 132 ? -4.719 16.001 -2.786 1.00 82.38 132 ASP A C 1
ATOM 1040 O O . ASP A 1 132 ? -5.744 16.667 -2.895 1.00 82.38 132 ASP A O 1
ATOM 1044 N N . VAL A 1 133 ? -4.758 14.668 -2.637 1.00 82.00 133 VAL A N 1
ATOM 1045 C CA . VAL A 1 133 ? -6.016 13.889 -2.638 1.00 82.00 133 VAL A CA 1
ATOM 1046 C C . VAL A 1 133 ? -6.934 14.273 -1.475 1.00 82.00 133 VAL A C 1
ATOM 1048 O O . VAL A 1 133 ? -8.138 14.430 -1.673 1.00 82.00 133 VAL A O 1
ATOM 1051 N N . CYS A 1 134 ? -6.390 14.453 -0.268 1.00 84.06 134 CYS A N 1
ATOM 1052 C CA . CYS A 1 134 ? -7.191 14.875 0.888 1.00 84.06 134 CYS A CA 1
ATOM 1053 C C . CYS A 1 134 ? -7.765 16.288 0.695 1.00 84.06 134 CYS A C 1
ATOM 1055 O O . CYS A 1 134 ? -8.877 16.568 1.132 1.00 84.06 134 CYS A O 1
ATOM 1057 N N . LYS A 1 135 ? -7.028 17.179 0.017 1.00 84.81 135 LYS A N 1
ATOM 1058 C CA . LYS A 1 135 ? -7.497 18.533 -0.319 1.00 84.81 135 LYS A CA 1
ATOM 1059 C C . LYS A 1 135 ? -8.545 18.536 -1.428 1.00 84.81 135 LYS A C 1
ATOM 1061 O O . LYS A 1 135 ? -9.465 19.345 -1.381 1.00 84.81 135 LYS A O 1
ATOM 1066 N N . GLU A 1 136 ? -8.397 17.666 -2.421 1.00 89.38 136 GLU A N 1
ATOM 1067 C CA . GLU A 1 136 ? -9.336 17.548 -3.539 1.00 89.38 136 GLU A CA 1
ATOM 1068 C C . GLU A 1 136 ? -10.666 16.917 -3.098 1.00 89.38 136 GLU A C 1
ATOM 1070 O O . GLU A 1 136 ? -11.732 17.313 -3.568 1.00 89.38 136 GLU A O 1
ATOM 1075 N N . PHE A 1 137 ? -10.622 15.976 -2.149 1.00 85.06 137 PHE A N 1
ATOM 1076 C CA . PHE A 1 137 ? -11.789 15.210 -1.705 1.00 85.06 137 PHE A CA 1
ATOM 1077 C C . PHE A 1 137 ? -11.935 15.150 -0.169 1.00 85.06 137 PHE A C 1
ATOM 1079 O O . PHE A 1 137 ? -11.974 14.049 0.391 1.00 85.06 137 PHE A O 1
ATOM 1086 N N . PRO A 1 138 ? -12.087 16.289 0.530 1.00 85.62 138 PRO A N 1
ATOM 1087 C CA . PRO A 1 138 ? -12.059 16.349 1.998 1.00 85.62 138 PRO A CA 1
ATOM 1088 C C . PRO A 1 138 ? -13.201 15.582 2.681 1.00 85.62 138 PRO A C 1
ATOM 1090 O O . PRO A 1 138 ? -13.024 15.036 3.763 1.00 85.62 138 PRO A O 1
ATOM 1093 N N . GLU A 1 139 ? -14.360 15.474 2.026 1.00 85.12 139 GLU A N 1
ATOM 1094 C CA . GLU A 1 139 ? -15.518 14.716 2.533 1.00 85.12 139 GLU A CA 1
ATOM 1095 C C . GLU A 1 139 ? -15.335 13.190 2.419 1.00 85.12 139 GLU A C 1
ATOM 1097 O O . GLU A 1 139 ? -16.068 12.415 3.029 1.00 85.12 139 GLU A O 1
ATOM 1102 N N . LYS A 1 140 ? -14.378 12.735 1.597 1.00 81.00 140 LYS A N 1
ATOM 1103 C CA . LYS A 1 140 ? -14.168 11.311 1.292 1.00 81.00 140 LYS A CA 1
ATOM 1104 C C . LYS A 1 140 ? -12.839 10.778 1.794 1.00 81.00 140 LYS A C 1
ATOM 1106 O O . LYS A 1 140 ? -12.759 9.587 2.081 1.00 81.00 140 LYS A O 1
ATOM 1111 N N . PHE A 1 141 ? -11.813 11.617 1.868 1.00 84.00 141 PHE A N 1
ATOM 1112 C CA . PHE A 1 141 ? -10.462 11.222 2.230 1.00 84.00 141 PHE A CA 1
ATOM 1113 C C . PHE A 1 141 ? -9.926 12.134 3.322 1.00 84.00 141 PHE A C 1
ATOM 1115 O O . PHE A 1 141 ? -9.833 13.347 3.161 1.00 84.00 141 PHE A O 1
ATOM 1122 N N . SER A 1 142 ? -9.524 11.511 4.419 1.00 85.31 142 SER A N 1
ATOM 1123 C CA . SER A 1 142 ? -8.755 12.145 5.484 1.00 85.31 142 SER A CA 1
ATOM 1124 C C . SER A 1 142 ? -7.481 11.342 5.724 1.00 85.31 142 SER A C 1
ATOM 1126 O O . SER A 1 142 ? -7.421 10.149 5.409 1.00 85.31 142 SER A O 1
ATOM 1128 N N . CYS A 1 143 ? -6.438 11.993 6.233 1.00 85.56 143 CYS A N 1
ATOM 1129 C CA . CYS A 1 143 ? -5.160 11.340 6.470 1.00 85.56 143 CYS A CA 1
ATOM 1130 C C . CYS A 1 143 ? -4.450 11.926 7.684 1.00 85.56 143 CYS A C 1
ATOM 1132 O O . CYS A 1 143 ? -4.223 13.134 7.737 1.00 85.56 143 CYS A O 1
ATOM 1134 N N . ASP A 1 144 ? -3.988 11.039 8.559 1.00 85.44 144 ASP A N 1
ATOM 1135 C CA . ASP A 1 144 ? -3.091 11.362 9.660 1.00 85.44 144 ASP A CA 1
ATOM 1136 C C . ASP A 1 144 ? -1.665 10.957 9.297 1.00 85.44 144 ASP A C 1
ATOM 1138 O O . ASP A 1 144 ? -1.360 9.791 9.019 1.00 85.44 144 ASP A O 1
ATOM 1142 N N . PHE A 1 145 ? -0.767 11.941 9.288 1.00 84.56 145 PHE A N 1
ATOM 1143 C CA . PHE A 1 145 ? 0.645 11.729 8.995 1.00 84.56 145 PHE A CA 1
ATOM 1144 C C . PHE A 1 145 ? 1.427 11.490 10.287 1.00 84.56 145 PHE A C 1
ATOM 1146 O O . PHE A 1 145 ? 1.482 12.366 11.141 1.00 84.56 145 PHE A O 1
ATOM 1153 N N . HIS A 1 146 ? 2.086 10.335 10.396 1.00 85.00 146 HIS A N 1
ATOM 1154 C CA . HIS A 1 146 ? 2.969 9.963 11.507 1.00 85.00 146 HIS A CA 1
ATOM 1155 C C . HIS A 1 146 ? 4.429 9.954 11.055 1.00 85.00 146 HIS A C 1
ATOM 1157 O O . HIS A 1 146 ? 4.907 8.998 10.434 1.00 85.00 146 HIS A O 1
ATOM 1163 N N . ILE A 1 147 ? 5.130 11.046 11.341 1.00 84.12 147 ILE A N 1
ATOM 1164 C CA . ILE A 1 147 ? 6.413 11.374 10.734 1.00 84.12 147 ILE A CA 1
ATOM 1165 C C . ILE A 1 147 ? 7.570 11.064 11.676 1.00 84.12 147 ILE A C 1
ATOM 1167 O O . ILE A 1 147 ? 7.680 11.625 12.767 1.00 84.12 147 ILE A O 1
ATOM 1171 N N . THR A 1 148 ? 8.459 10.165 11.249 1.00 78.56 148 THR A N 1
ATOM 1172 C CA . THR A 1 148 ? 9.515 9.628 12.123 1.00 78.56 148 THR A CA 1
ATOM 1173 C C . THR A 1 148 ? 10.846 10.369 12.033 1.00 78.56 148 THR A C 1
ATOM 1175 O O . THR A 1 148 ? 11.650 10.249 12.950 1.00 78.56 148 THR A O 1
ATOM 1178 N N . ALA A 1 149 ? 11.126 11.058 10.923 1.00 71.19 149 ALA A N 1
ATOM 1179 C CA . ALA A 1 149 ? 12.397 11.751 10.691 1.00 71.19 149 ALA A CA 1
ATOM 1180 C C . ALA A 1 149 ? 12.275 12.690 9.480 1.00 71.19 149 ALA A C 1
ATOM 1182 O O . ALA A 1 149 ? 12.876 12.424 8.441 1.00 71.19 149 ALA A O 1
ATOM 1183 N N . GLN A 1 150 ? 11.446 13.731 9.592 1.00 67.75 150 GLN A N 1
ATOM 1184 C CA . GLN A 1 150 ? 11.191 14.673 8.499 1.00 67.75 150 GLN A CA 1
ATOM 1185 C C . GLN A 1 150 ? 12.507 15.315 8.037 1.00 67.75 150 GLN A C 1
AT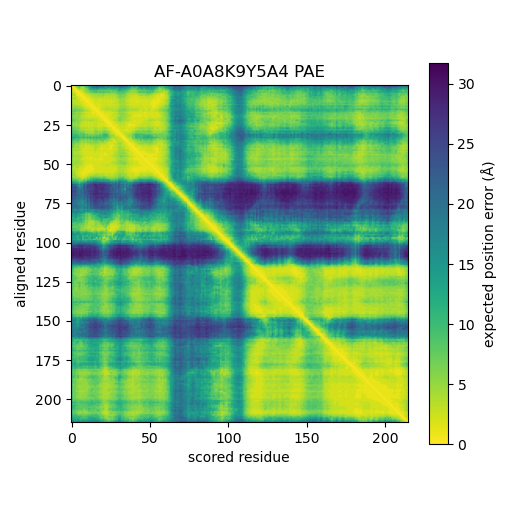OM 1187 O O . GLN A 1 150 ? 13.147 16.024 8.809 1.00 67.75 150 GLN A O 1
ATOM 1192 N N . THR A 1 151 ? 12.907 15.070 6.790 1.00 60.06 151 THR A N 1
ATOM 1193 C CA . THR A 1 151 ? 14.125 15.645 6.188 1.00 60.06 151 THR A CA 1
ATOM 1194 C C . THR A 1 151 ? 13.850 16.480 4.942 1.00 60.06 151 THR A C 1
ATOM 1196 O O . THR A 1 151 ? 14.725 17.224 4.513 1.00 60.06 151 THR A O 1
ATOM 1199 N N . ALA A 1 152 ? 12.656 16.368 4.353 1.00 63.00 152 ALA A N 1
ATOM 1200 C CA . ALA A 1 152 ? 12.263 17.138 3.176 1.00 63.00 152 ALA A CA 1
ATOM 1201 C C . ALA A 1 152 ? 11.469 18.397 3.562 1.00 63.00 152 ALA A C 1
ATOM 1203 O O . ALA A 1 152 ? 10.639 18.344 4.474 1.00 63.00 152 ALA A O 1
ATOM 1204 N N . ASP A 1 153 ? 11.663 19.496 2.829 1.00 58.53 153 ASP A N 1
ATOM 1205 C CA . ASP A 1 153 ? 10.851 20.707 2.975 1.00 58.53 153 ASP A CA 1
ATOM 1206 C C . ASP A 1 153 ? 9.415 20.428 2.517 1.00 58.53 153 ASP A C 1
ATOM 1208 O O . ASP A 1 153 ? 9.119 20.294 1.327 1.00 58.53 153 ASP A O 1
ATOM 1212 N N . ILE A 1 154 ? 8.505 20.316 3.480 1.00 60.38 154 ILE A N 1
ATOM 1213 C CA . ILE A 1 154 ? 7.063 20.297 3.234 1.00 60.38 154 ILE A CA 1
ATOM 1214 C C . ILE A 1 154 ? 6.521 21.640 3.708 1.00 60.38 154 ILE A C 1
ATOM 1216 O O . ILE A 1 154 ? 6.918 22.117 4.772 1.00 60.38 154 ILE A O 1
ATOM 1220 N N . ASN A 1 155 ? 5.632 22.241 2.907 1.00 57.50 155 ASN A N 1
ATOM 1221 C CA . ASN A 1 155 ? 4.995 23.531 3.187 1.00 57.50 155 ASN A CA 1
AT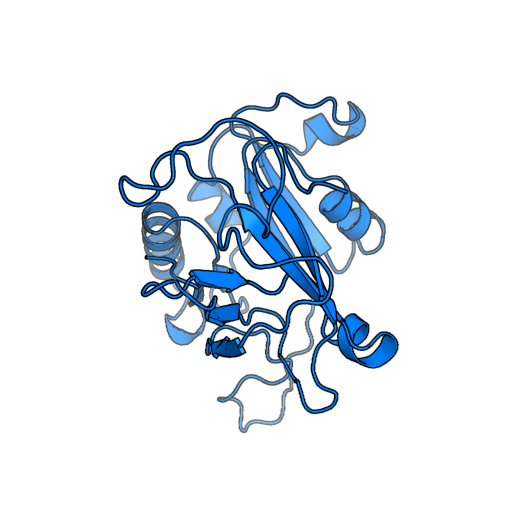OM 1222 C C . ASN A 1 155 ? 4.619 23.670 4.672 1.00 57.50 155 ASN A C 1
ATOM 1224 O O . ASN A 1 155 ? 3.908 22.819 5.213 1.00 57.50 155 ASN A O 1
ATOM 1228 N N . GLN A 1 156 ? 5.051 24.774 5.294 1.00 57.41 156 GLN A N 1
ATOM 1229 C CA . GLN A 1 156 ? 4.808 25.109 6.707 1.00 57.41 156 GLN A CA 1
ATOM 1230 C C . GLN A 1 156 ? 3.330 25.015 7.121 1.00 57.41 156 GLN A C 1
ATOM 1232 O O . GLN A 1 156 ? 3.039 24.741 8.280 1.00 57.41 156 GLN A O 1
ATOM 1237 N N . GLU A 1 157 ? 2.399 25.176 6.180 1.00 56.50 157 GLU A N 1
ATOM 1238 C CA . GLU A 1 157 ? 0.951 25.091 6.407 1.00 56.50 157 GLU A CA 1
ATOM 1239 C C . GLU A 1 157 ? 0.451 23.707 6.856 1.00 56.50 157 GLU A C 1
ATOM 1241 O O . GLU A 1 157 ? -0.617 23.612 7.449 1.00 56.50 157 GLU A O 1
ATOM 1246 N N . LEU A 1 158 ? 1.194 22.629 6.581 1.00 59.91 158 LEU A N 1
ATOM 1247 C CA . LEU A 1 158 ? 0.775 21.248 6.875 1.00 59.91 158 LEU A CA 1
ATOM 1248 C C . LEU A 1 158 ? 1.373 20.696 8.176 1.00 59.91 158 LEU A C 1
ATOM 1250 O O . LEU A 1 158 ? 0.924 19.663 8.673 1.00 59.91 158 LEU A O 1
ATOM 1254 N N . GLN A 1 159 ? 2.354 21.406 8.742 1.00 57.66 159 GLN A N 1
ATOM 1255 C CA . GLN A 1 159 ? 3.012 21.077 10.010 1.00 57.66 159 GLN A CA 1
ATOM 1256 C C . GLN A 1 159 ? 2.037 20.874 11.190 1.00 57.66 159 GLN A C 1
ATOM 1258 O O . GLN A 1 159 ? 2.263 19.942 11.959 1.00 57.66 159 GLN A O 1
ATOM 1263 N N . PRO A 1 160 ? 0.940 21.652 11.353 1.00 56.19 160 PRO A N 1
ATOM 1264 C CA . PRO A 1 160 ? 0.052 21.504 12.513 1.00 56.19 160 PRO A CA 1
ATOM 1265 C C . PRO A 1 160 ? -0.703 20.169 12.555 1.00 56.19 160 PRO A C 1
ATOM 1267 O O . PRO A 1 160 ? -1.118 19.734 13.622 1.00 56.19 160 PRO A O 1
ATOM 1270 N N . SER A 1 161 ? -0.892 19.531 11.398 1.00 59.25 161 SER A N 1
ATOM 1271 C CA . SER A 1 161 ? -1.603 18.253 11.242 1.00 59.25 161 SER A CA 1
ATOM 1272 C C . SER A 1 161 ? -0.676 17.031 11.209 1.00 59.25 161 SER A C 1
ATOM 1274 O O . SER A 1 161 ? -1.122 15.922 10.927 1.00 59.25 161 SER A O 1
ATOM 1276 N N . MET A 1 162 ? 0.628 17.218 11.437 1.00 73.31 162 MET A N 1
ATOM 1277 C CA . MET A 1 162 ? 1.611 16.136 11.399 1.00 73.31 162 MET A CA 1
ATOM 1278 C C . MET A 1 162 ? 1.909 15.650 12.817 1.00 73.31 162 MET A C 1
ATOM 1280 O O . MET A 1 162 ? 2.457 16.372 13.646 1.00 73.31 162 MET A O 1
ATOM 1284 N N . ASN A 1 163 ? 1.593 14.387 13.081 1.00 79.94 163 ASN A N 1
ATOM 1285 C CA . ASN A 1 163 ? 1.963 13.713 14.315 1.00 79.94 163 ASN A CA 1
ATOM 1286 C C . ASN A 1 163 ? 3.433 13.278 14.242 1.00 79.94 163 ASN A C 1
ATOM 1288 O O . ASN A 1 163 ? 3.871 12.673 13.261 1.00 79.94 163 ASN A O 1
ATOM 1292 N N . HIS A 1 164 ? 4.207 13.534 15.294 1.00 79.81 164 HIS A N 1
ATOM 1293 C CA . HIS A 1 164 ? 5.596 13.080 15.371 1.00 79.81 164 HIS A CA 1
ATOM 1294 C C . HIS A 1 164 ? 5.696 11.675 15.970 1.00 79.81 164 HIS A C 1
ATOM 1296 O O . HIS A 1 164 ? 5.095 11.377 17.000 1.00 79.81 164 HIS A O 1
ATOM 1302 N N . GLY A 1 165 ? 6.505 10.821 15.340 1.00 80.94 165 GLY A N 1
ATOM 1303 C CA . GLY A 1 165 ? 6.740 9.446 15.780 1.00 80.94 165 GLY A CA 1
ATOM 1304 C C . GLY A 1 165 ? 5.976 8.401 14.968 1.00 80.94 165 GLY A C 1
ATOM 1305 O O . GLY A 1 165 ? 5.533 8.648 13.849 1.00 80.94 165 GLY A O 1
ATOM 1306 N N . ARG A 1 166 ? 5.894 7.183 15.512 1.00 81.25 166 ARG A N 1
ATOM 1307 C CA . ARG A 1 166 ? 5.166 6.064 14.891 1.00 81.25 166 ARG A CA 1
ATOM 1308 C C . ARG A 1 166 ? 3.685 6.124 15.260 1.00 81.25 166 ARG A C 1
ATOM 1310 O O . ARG A 1 166 ? 3.325 6.714 16.276 1.00 81.25 166 ARG A O 1
ATOM 1317 N N . LEU A 1 167 ? 2.852 5.475 14.447 1.00 84.06 167 LEU A N 1
ATOM 1318 C CA . LEU A 1 167 ? 1.435 5.276 14.747 1.00 84.06 167 LEU A CA 1
ATOM 1319 C C . LEU A 1 167 ? 1.274 4.640 16.136 1.00 84.06 167 LEU A C 1
ATOM 1321 O O . LEU A 1 167 ? 1.903 3.618 16.420 1.00 84.06 167 LEU A O 1
ATOM 1325 N N . SER A 1 168 ? 0.458 5.258 16.990 1.00 85.50 168 SER A N 1
ATOM 1326 C CA . SER A 1 168 ? 0.210 4.783 18.353 1.00 85.50 168 SER A CA 1
ATOM 1327 C C . SER A 1 168 ? -1.171 4.146 18.482 1.00 85.50 168 SER A C 1
ATOM 1329 O O . SER A 1 168 ? -2.082 4.419 17.701 1.00 85.50 168 SER A O 1
ATOM 1331 N N . GLU A 1 169 ? -1.357 3.330 19.516 1.00 86.50 169 GLU A N 1
ATOM 1332 C CA . GLU A 1 169 ? -2.662 2.751 19.841 1.00 86.50 169 GLU A CA 1
ATOM 1333 C C . GLU A 1 169 ? -3.735 3.820 20.115 1.00 86.50 169 GLU A C 1
ATOM 1335 O O . GLU A 1 169 ? -4.890 3.654 19.726 1.00 86.50 169 GLU A O 1
ATOM 1340 N N . GLY A 1 170 ? -3.362 4.938 20.747 1.00 85.62 170 GLY A N 1
ATOM 1341 C CA . GLY A 1 170 ? -4.293 6.032 21.033 1.00 85.62 170 GLY A CA 1
ATOM 1342 C C . GLY A 1 170 ? -4.841 6.712 19.774 1.00 85.62 170 GLY A C 1
ATOM 1343 O O . GLY A 1 170 ? -5.961 7.211 19.795 1.00 85.62 170 GLY A O 1
ATOM 1344 N N . GLU A 1 171 ? -4.076 6.705 18.683 1.00 84.88 171 GLU A N 1
ATOM 1345 C CA . GLU A 1 171 ? -4.491 7.236 17.375 1.00 84.88 171 GLU A CA 1
ATOM 1346 C C . GLU A 1 171 ? -5.478 6.295 16.689 1.00 84.88 171 GLU A C 1
ATOM 1348 O O . GLU A 1 171 ? -6.530 6.728 16.219 1.00 84.88 171 GLU A O 1
ATOM 1353 N N . LEU A 1 172 ? -5.183 4.990 16.713 1.00 86.06 172 LEU A N 1
ATOM 1354 C CA . LEU A 1 172 ? -6.094 3.961 16.212 1.00 86.06 172 LEU A CA 1
ATOM 1355 C C . LEU A 1 172 ? -7.437 4.024 16.950 1.00 86.06 172 LEU A C 1
ATOM 1357 O O . LEU A 1 172 ? -8.487 4.052 16.317 1.00 86.06 172 LEU A O 1
ATOM 1361 N N . ARG A 1 173 ? -7.415 4.160 18.281 1.00 86.50 173 ARG A N 1
ATOM 1362 C CA . ARG A 1 173 ? -8.622 4.298 19.117 1.00 86.50 173 ARG A CA 1
ATOM 1363 C C . ARG A 1 173 ? -9.529 5.466 18.728 1.00 86.50 173 ARG A C 1
ATOM 1365 O O . ARG A 1 173 ? -10.727 5.384 18.972 1.00 86.50 173 ARG A O 1
ATOM 1372 N N . ARG A 1 174 ? -8.982 6.547 18.165 1.00 85.69 174 ARG A N 1
ATOM 1373 C CA . ARG A 1 174 ? -9.760 7.738 17.783 1.00 85.69 174 ARG A CA 1
ATOM 1374 C C . ARG A 1 174 ? -10.487 7.592 16.451 1.00 85.69 174 ARG A C 1
ATOM 1376 O O . ARG A 1 174 ? -11.516 8.232 16.269 1.00 85.69 174 ARG A O 1
ATOM 1383 N N . HIS A 1 175 ? -9.970 6.760 15.551 1.00 83.56 175 HIS A N 1
ATOM 1384 C CA . HIS A 1 175 ? -10.461 6.663 14.173 1.00 83.56 175 HIS A CA 1
ATOM 1385 C C . HIS A 1 175 ? -11.171 5.346 13.864 1.00 83.56 175 HIS A C 1
ATOM 1387 O O . HIS A 1 175 ? -11.860 5.241 12.852 1.00 83.56 175 HIS A O 1
ATOM 1393 N N . VAL A 1 176 ? -11.000 4.337 14.718 1.00 86.38 176 VAL A N 1
ATOM 1394 C CA . VAL A 1 176 ? -11.497 2.987 14.475 1.00 86.38 176 VAL A CA 1
ATOM 1395 C C . VAL A 1 176 ? -12.863 2.786 15.126 1.00 86.38 176 VAL A C 1
ATOM 1397 O O . VAL A 1 176 ? -12.981 2.743 16.349 1.00 86.38 176 VAL A O 1
ATOM 1400 N N . ASP A 1 177 ? -13.885 2.588 14.293 1.00 85.19 177 ASP A N 1
ATOM 1401 C CA . ASP A 1 177 ? -15.188 2.069 14.717 1.00 85.19 177 ASP A CA 1
ATOM 1402 C C . ASP A 1 177 ? -15.263 0.552 14.436 1.00 85.19 177 ASP A C 1
ATOM 1404 O O . ASP A 1 177 ? -15.346 0.146 13.270 1.00 85.19 177 ASP A O 1
ATOM 1408 N N . PRO A 1 178 ? -15.271 -0.308 15.474 1.00 84.31 178 PRO A N 1
ATOM 1409 C CA . PRO A 1 178 ? -15.287 -1.763 15.312 1.00 84.31 178 PRO A CA 1
ATOM 1410 C C . PRO A 1 178 ? -16.528 -2.310 14.609 1.00 84.31 178 PRO A C 1
ATOM 1412 O O . PRO A 1 178 ? -16.482 -3.395 14.024 1.00 84.31 178 PRO A O 1
ATOM 1415 N N . ASN A 1 179 ? -17.632 -1.564 14.621 1.00 81.62 179 ASN A N 1
ATOM 1416 C CA . ASN A 1 179 ? -18.892 -2.016 14.046 1.00 81.62 179 ASN A CA 1
ATOM 1417 C C . ASN A 1 179 ? -19.012 -1.660 12.567 1.00 81.62 179 ASN A C 1
ATOM 1419 O O . ASN A 1 179 ? -19.724 -2.343 11.828 1.00 81.62 179 ASN A O 1
ATOM 1423 N N . THR A 1 180 ? -18.290 -0.646 12.095 1.00 80.75 180 THR A N 1
ATOM 1424 C CA . THR A 1 180 ? -18.480 -0.104 10.743 1.00 80.75 180 THR A CA 1
ATOM 1425 C C . THR A 1 180 ? -17.213 -0.073 9.900 1.00 80.75 180 THR A C 1
ATOM 1427 O O . THR A 1 180 ? -17.333 -0.031 8.684 1.00 80.75 180 THR A O 1
ATOM 1430 N N . MET A 1 181 ? -16.014 -0.219 10.468 1.00 83.88 181 MET A N 1
ATOM 1431 C CA . MET A 1 181 ? -14.775 -0.079 9.701 1.00 83.88 181 MET A CA 1
ATOM 1432 C C . MET A 1 181 ? -14.248 -1.394 9.104 1.00 83.88 181 MET A C 1
ATOM 1434 O O . MET A 1 181 ? -14.317 -2.458 9.714 1.00 83.88 181 MET A O 1
ATOM 1438 N N . LEU A 1 182 ? -13.698 -1.317 7.892 1.00 85.50 182 LEU A N 1
ATOM 1439 C CA . LEU A 1 182 ? -12.878 -2.360 7.271 1.00 85.50 182 LEU A CA 1
ATOM 1440 C C . LEU A 1 182 ? -11.440 -1.833 7.203 1.00 85.50 182 LEU A C 1
ATOM 1442 O O . LEU A 1 182 ? -11.213 -0.761 6.641 1.00 85.50 182 LEU A O 1
ATOM 1446 N N . CYS A 1 183 ? -10.481 -2.556 7.780 1.00 87.25 183 CYS A N 1
ATOM 1447 C CA . CYS A 1 183 ? -9.098 -2.099 7.891 1.00 87.25 183 CYS A CA 1
ATOM 1448 C C . CYS A 1 183 ? -8.187 -2.838 6.908 1.00 87.25 183 CYS A C 1
ATOM 1450 O O . CYS A 1 183 ? -8.154 -4.066 6.885 1.00 87.25 183 CYS A O 1
ATOM 1452 N N . TYR A 1 184 ? -7.403 -2.074 6.147 1.00 85.94 184 TYR A N 1
ATOM 1453 C CA . TYR A 1 184 ? -6.366 -2.575 5.247 1.00 85.94 184 TYR A CA 1
ATOM 1454 C C . TYR A 1 184 ? -4.994 -2.177 5.793 1.00 85.94 184 TYR A C 1
ATOM 1456 O O . TYR A 1 184 ? -4.734 -0.993 6.000 1.00 85.94 184 TYR A O 1
ATOM 1464 N N . LEU A 1 185 ? -4.114 -3.151 6.022 1.00 85.44 185 LEU A N 1
ATOM 1465 C CA . LEU A 1 185 ? -2.778 -2.924 6.572 1.00 85.44 185 LEU A CA 1
ATOM 1466 C C . LEU A 1 185 ? -1.699 -3.324 5.563 1.00 85.44 185 LEU A C 1
ATOM 1468 O O . LEU A 1 185 ? -1.697 -4.434 5.035 1.00 85.44 185 LEU A O 1
ATOM 1472 N N . CYS A 1 186 ? -0.739 -2.430 5.343 1.00 81.31 186 CYS A N 1
ATOM 1473 C CA . CYS A 1 186 ? 0.449 -2.686 4.536 1.00 81.31 186 CYS A CA 1
ATOM 1474 C C . CYS A 1 186 ? 1.664 -2.087 5.249 1.00 81.31 186 CYS A C 1
ATOM 1476 O O . CYS A 1 186 ? 1.645 -0.919 5.642 1.00 81.31 186 CYS A O 1
ATOM 1478 N N . GLY A 1 187 ? 2.715 -2.882 5.444 1.00 78.62 187 GLY A N 1
ATOM 1479 C CA . GLY A 1 187 ? 3.962 -2.421 6.046 1.00 78.62 187 GLY A CA 1
ATOM 1480 C C . GLY A 1 187 ? 4.813 -3.550 6.631 1.00 78.62 187 GLY A C 1
ATOM 1481 O O . GLY A 1 187 ? 4.580 -4.720 6.336 1.00 78.62 187 GLY A O 1
ATOM 1482 N N . PRO A 1 188 ? 5.830 -3.219 7.448 1.00 78.50 188 PRO A N 1
ATOM 1483 C CA . PRO A 1 188 ? 6.729 -4.213 8.029 1.00 78.50 188 PRO A CA 1
ATOM 1484 C C . PRO A 1 188 ? 5.992 -5.202 8.950 1.00 78.50 188 PRO A C 1
ATOM 1486 O O . PRO A 1 188 ? 5.103 -4.764 9.688 1.00 78.50 188 PRO A O 1
ATOM 1489 N N . PRO A 1 189 ? 6.397 -6.488 9.012 1.00 80.56 189 PRO A N 1
ATOM 1490 C CA . PRO A 1 189 ? 5.722 -7.491 9.841 1.00 80.56 189 PRO A CA 1
ATOM 1491 C C . PRO A 1 189 ? 5.513 -7.083 11.310 1.00 80.56 189 PRO A C 1
ATOM 1493 O O . PRO A 1 189 ? 4.375 -7.183 11.768 1.00 80.56 189 PRO A O 1
ATOM 1496 N N . PRO A 1 190 ? 6.503 -6.495 12.024 1.00 83.69 190 PRO A N 1
ATOM 1497 C CA . PRO A 1 190 ? 6.294 -6.068 13.411 1.00 83.69 190 PRO A CA 1
ATOM 1498 C C . PRO A 1 190 ? 5.219 -4.984 13.561 1.00 83.69 190 PRO A C 1
ATOM 1500 O O . PRO A 1 190 ? 4.516 -4.926 14.567 1.00 83.69 190 PRO A O 1
ATOM 1503 N N . MET A 1 191 ? 5.075 -4.114 12.554 1.00 83.94 191 MET A N 1
ATOM 1504 C CA . MET A 1 191 ? 4.036 -3.085 12.548 1.00 83.94 191 MET A CA 1
ATOM 1505 C C . MET A 1 191 ? 2.661 -3.715 12.337 1.00 83.94 191 MET A C 1
ATOM 1507 O O . MET A 1 191 ? 1.736 -3.399 13.076 1.00 83.94 191 MET A O 1
ATOM 1511 N N . ILE A 1 192 ? 2.531 -4.612 11.354 1.00 85.56 192 ILE A N 1
ATOM 1512 C CA . ILE A 1 192 ? 1.267 -5.306 11.079 1.00 85.56 192 ILE A CA 1
ATOM 1513 C C . ILE A 1 192 ? 0.823 -6.085 12.314 1.00 85.56 192 ILE A C 1
ATOM 1515 O O . ILE A 1 192 ? -0.317 -5.947 12.735 1.00 85.56 192 ILE A O 1
ATOM 1519 N N . GLU A 1 193 ? 1.719 -6.858 12.925 1.00 89.75 193 GLU A N 1
ATOM 1520 C CA . GLU A 1 193 ? 1.414 -7.643 14.124 1.00 89.75 193 GLU A CA 1
ATOM 1521 C C . GLU A 1 193 ? 0.935 -6.758 15.276 1.00 89.75 193 GLU A C 1
ATOM 1523 O O . GLU A 1 193 ? -0.111 -7.035 15.861 1.00 89.75 193 GLU A O 1
ATOM 1528 N N . SER A 1 194 ? 1.639 -5.654 15.545 1.00 90.19 194 SER A N 1
ATOM 1529 C CA . SER A 1 194 ? 1.237 -4.692 16.573 1.00 90.19 194 SER A CA 1
ATOM 1530 C C . SER A 1 194 ? -0.140 -4.085 16.292 1.00 90.19 194 SER A C 1
ATOM 1532 O O . SER A 1 194 ? -0.971 -4.022 17.194 1.00 90.19 194 SER A O 1
ATOM 1534 N N . VAL A 1 195 ? -0.398 -3.639 15.059 1.00 90.31 195 VAL A N 1
ATOM 1535 C CA . VAL A 1 195 ? -1.663 -2.979 14.702 1.00 90.31 195 VAL A CA 1
ATOM 1536 C C . VAL A 1 195 ? -2.826 -3.969 14.713 1.00 90.31 195 VAL A C 1
ATOM 1538 O O . VAL A 1 195 ? -3.890 -3.630 15.218 1.00 90.31 195 VAL A O 1
ATOM 1541 N N . VAL A 1 196 ? -2.634 -5.202 14.231 1.00 92.38 196 VAL A N 1
ATOM 1542 C CA . VAL A 1 196 ? -3.657 -6.261 14.300 1.00 92.38 196 VAL A CA 1
ATOM 1543 C C . VAL A 1 196 ? -4.063 -6.514 15.750 1.00 92.38 196 VAL A C 1
ATOM 1545 O O . VAL A 1 196 ? -5.254 -6.530 16.046 1.00 92.38 196 VAL A O 1
ATOM 1548 N N . GLN A 1 197 ? -3.097 -6.653 16.665 1.00 93.69 197 GLN A N 1
ATOM 1549 C CA . GLN A 1 197 ? -3.393 -6.856 18.088 1.00 93.69 197 GLN A CA 1
ATOM 1550 C C . GLN A 1 197 ? -4.194 -5.694 18.680 1.00 93.69 197 GLN A C 1
ATOM 1552 O O . GLN A 1 197 ? -5.161 -5.919 19.407 1.00 93.69 197 GLN A O 1
ATOM 1557 N N . THR A 1 198 ? -3.845 -4.454 18.327 1.00 93.06 198 THR A N 1
ATOM 1558 C CA . THR A 1 198 ? -4.626 -3.286 18.734 1.00 93.06 198 THR A CA 1
ATOM 1559 C C . THR A 1 198 ? -6.043 -3.327 18.162 1.00 93.06 198 THR A C 1
ATOM 1561 O O . THR A 1 198 ? -6.993 -3.192 18.916 1.00 93.06 198 THR A O 1
ATOM 1564 N N . LEU A 1 199 ? -6.231 -3.554 16.860 1.00 92.81 199 LEU A N 1
ATOM 1565 C CA . LEU A 1 199 ? -7.567 -3.570 16.248 1.00 92.81 199 LEU A CA 1
ATOM 1566 C C . LEU A 1 199 ? -8.475 -4.649 16.859 1.00 92.81 199 LEU A C 1
ATOM 1568 O O . LEU A 1 199 ? -9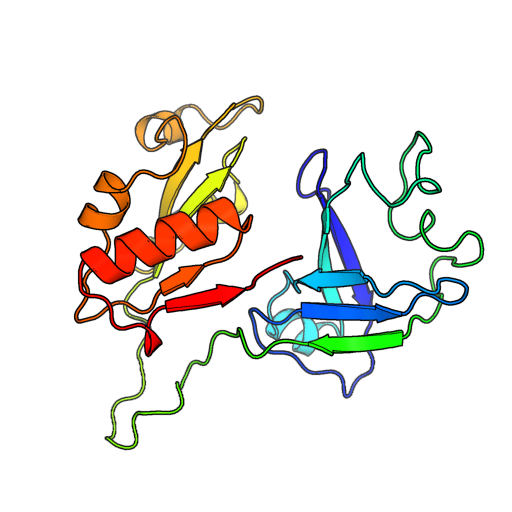.644 -4.382 17.137 1.00 92.81 199 LEU A O 1
ATOM 1572 N N . LEU A 1 200 ? -7.926 -5.835 17.136 1.00 93.75 200 LEU A N 1
ATOM 1573 C CA . LEU A 1 200 ? -8.646 -6.904 17.831 1.00 93.75 200 LEU A CA 1
ATOM 1574 C C . LEU A 1 200 ? -9.031 -6.497 19.262 1.00 93.75 200 LEU A C 1
ATOM 1576 O O . LEU A 1 200 ? -10.157 -6.753 19.684 1.00 93.75 200 LEU A O 1
ATOM 1580 N N . SER A 1 201 ? -8.142 -5.823 20.002 1.00 93.75 201 SER A N 1
ATOM 1581 C CA . SER A 1 201 ? -8.444 -5.346 21.363 1.00 93.75 201 SER A CA 1
ATOM 1582 C C . SER A 1 201 ? -9.479 -4.214 21.397 1.00 93.75 201 SER A C 1
ATOM 1584 O O . SER A 1 201 ? -10.142 -4.019 22.416 1.00 93.75 201 SER A O 1
ATOM 1586 N N . LEU A 1 202 ? -9.662 -3.501 20.278 1.00 92.12 202 LEU A N 1
ATOM 1587 C CA . LEU A 1 202 ? -10.747 -2.536 20.066 1.00 92.12 202 LEU A CA 1
ATOM 1588 C C . LEU A 1 202 ? -12.075 -3.184 19.661 1.00 92.12 202 LEU A C 1
ATOM 1590 O O . LEU A 1 202 ? -13.088 -2.492 19.598 1.00 92.12 202 LEU A O 1
ATOM 1594 N N . GLY A 1 203 ? -12.086 -4.494 19.411 1.00 92.44 203 GLY A N 1
ATOM 1595 C CA . GLY A 1 203 ? -13.285 -5.248 19.066 1.00 92.44 203 GLY A CA 1
ATOM 1596 C C . GLY A 1 203 ? -13.559 -5.377 17.568 1.00 92.44 203 GLY A C 1
ATOM 1597 O O . GLY A 1 203 ? -14.653 -5.814 17.215 1.00 92.44 203 GLY A O 1
ATOM 1598 N N . LEU A 1 204 ? -12.612 -5.038 16.677 1.00 90.88 204 LEU A N 1
ATOM 1599 C CA . LEU A 1 204 ? -12.754 -5.428 15.268 1.00 90.88 204 LEU A CA 1
ATOM 1600 C C . LEU A 1 204 ? -12.687 -6.946 15.146 1.00 90.88 204 LEU A C 1
ATOM 1602 O O . LEU A 1 204 ? -11.827 -7.597 15.738 1.00 90.88 204 LEU A O 1
ATOM 1606 N N . SER A 1 205 ? -13.552 -7.501 14.308 1.00 88.81 205 SER A N 1
ATOM 1607 C CA . SER A 1 205 ? -13.485 -8.909 13.947 1.00 88.81 205 SER A CA 1
ATOM 1608 C C . SER A 1 205 ? -12.341 -9.177 12.959 1.00 88.81 205 SER A C 1
ATOM 1610 O O . SER A 1 205 ? -11.987 -8.334 12.132 1.00 88.81 205 SER A O 1
ATOM 1612 N N . GLN A 1 206 ? -11.742 -10.369 13.042 1.00 88.06 206 GLN A N 1
ATOM 1613 C CA . GLN A 1 206 ? -10.570 -10.748 12.240 1.00 88.06 206 GLN A CA 1
ATOM 1614 C C . GLN A 1 206 ? -10.835 -10.689 10.726 1.00 88.06 206 GLN A C 1
ATOM 1616 O O . GLN A 1 206 ? -9.942 -10.342 9.958 1.00 88.06 206 GLN A O 1
ATOM 1621 N N . ASP A 1 207 ? -12.056 -11.001 10.292 1.00 86.12 207 ASP A N 1
ATOM 1622 C CA . ASP A 1 207 ? -12.505 -10.946 8.895 1.00 86.12 207 ASP A CA 1
ATOM 1623 C C . ASP A 1 207 ? -12.565 -9.517 8.327 1.00 86.12 207 ASP A C 1
ATOM 1625 O O . ASP A 1 207 ? -12.607 -9.336 7.111 1.00 86.12 207 ASP A O 1
ATOM 1629 N N . ARG A 1 208 ? -12.497 -8.500 9.193 1.00 82.12 208 ARG A N 1
ATOM 1630 C CA . ARG A 1 208 ? -12.461 -7.079 8.822 1.00 82.12 208 ARG A CA 1
ATOM 1631 C C . ARG A 1 208 ? -11.062 -6.472 8.882 1.00 82.12 208 ARG A C 1
ATOM 1633 O O . ARG A 1 208 ? -10.910 -5.262 8.710 1.00 82.12 208 ARG A O 1
ATOM 1640 N N . ILE A 1 209 ? -10.042 -7.291 9.131 1.00 86.19 209 ILE A N 1
ATOM 1641 C CA . ILE A 1 209 ? -8.642 -6.874 9.158 1.00 86.19 209 ILE A CA 1
ATOM 1642 C C . ILE A 1 209 ? -7.917 -7.586 8.019 1.00 86.19 209 ILE A C 1
ATOM 1644 O O . ILE A 1 209 ? -7.485 -8.733 8.132 1.00 86.19 209 ILE A O 1
ATOM 1648 N N . LEU A 1 210 ? -7.783 -6.880 6.904 1.00 82.75 210 LEU A N 1
ATOM 1649 C CA . LEU A 1 210 ? -7.082 -7.340 5.716 1.00 82.75 210 LEU A CA 1
ATOM 1650 C C . LEU A 1 210 ? -5.648 -6.824 5.776 1.00 82.75 210 LEU A C 1
ATOM 1652 O O . LEU A 1 210 ? -5.413 -5.654 6.077 1.00 82.75 210 LEU A O 1
ATOM 1656 N N . PHE A 1 211 ? -4.670 -7.668 5.468 1.00 79.12 211 PHE A N 1
ATOM 1657 C CA . PHE A 1 211 ? -3.277 -7.239 5.438 1.00 79.12 211 PHE A CA 1
ATOM 1658 C C . PHE A 1 211 ? -2.462 -7.970 4.380 1.00 79.12 211 PHE A C 1
ATOM 1660 O O . PHE A 1 211 ? -2.721 -9.126 4.048 1.00 79.12 211 PHE A O 1
ATOM 1667 N N . GLU A 1 212 ? -1.429 -7.291 3.905 1.00 74.31 212 GLU A N 1
ATOM 1668 C CA . GLU A 1 212 ? -0.390 -7.856 3.055 1.00 74.31 212 GLU A CA 1
ATOM 1669 C C . GLU A 1 212 ? 0.886 -8.042 3.887 1.00 74.31 212 GLU A C 1
ATOM 1671 O O . GLU A 1 212 ? 1.384 -7.085 4.480 1.00 74.31 212 GLU A O 1
ATOM 1676 N N . LYS A 1 213 ? 1.415 -9.272 3.956 1.00 67.38 213 LYS A N 1
ATOM 1677 C CA . LYS A 1 213 ? 2.681 -9.577 4.644 1.00 67.38 213 LYS A CA 1
ATOM 1678 C C . LYS A 1 213 ? 3.787 -9.829 3.625 1.00 67.38 213 LYS A C 1
ATOM 1680 O O . LYS A 1 213 ? 3.669 -10.732 2.805 1.00 67.38 213 LYS A O 1
ATOM 1685 N N . TRP A 1 214 ? 4.873 -9.077 3.759 1.00 65.88 214 TRP A N 1
ATOM 1686 C CA . TRP A 1 214 ? 6.120 -9.252 3.016 1.00 65.88 214 TRP A CA 1
ATOM 1687 C C . TRP A 1 214 ? 7.139 -9.983 3.905 1.00 65.88 214 TRP A C 1
ATOM 1689 O O . TRP A 1 214 ? 7.337 -9.560 5.048 1.00 65.88 214 TRP A O 1
ATOM 1699 N N . TRP A 1 215 ? 7.734 -11.075 3.410 1.00 56.19 215 TRP A N 1
ATOM 1700 C CA . TRP A 1 215 ? 8.720 -11.915 4.116 1.00 56.19 215 TRP A CA 1
ATOM 1701 C C . TRP A 1 215 ? 10.140 -11.748 3.573 1.00 56.19 215 TRP A C 1
ATOM 1703 O O . TRP A 1 215 ? 10.289 -11.441 2.369 1.00 56.19 215 TRP A O 1
#

Foldseek 3Di:
DAQDPFKRKDKDQDDLPDADFQFWWKWWDDPPDPDIDIWHFPDHRVCCVVPNMTITIDGHDPDDPPPQDDDDDDPPCSVPVPDDVVDDIDIDIDDPQHDDQADPDDPDDDGDDQQADEAEAEDQADDPVLVVVCVVCVRHYHYQAEHAHHDDDDPPVCVVRHHYHGDDLVNCLVPDDQVRAQAEDEDAPVVLVVVLVSSVVVPHDPVSYHYDYDD

Radius of gyration: 19.14 Å; Cα contacts (8 Å, |Δi|>4): 293; chains: 1; bounding box: 56×43×45 Å

Organism: Oncorhynchus mykiss (NCBI:txid8022)

Mean predicted aligned error: 11.27 Å

pLDDT: mean 72.21, std 17.27, range [28.47, 95.62]